Protein AF-A0A9X0CVP6-F1 (afdb_monomer)

Radius of gyration: 20.96 Å; Cα contacts (8 Å, |Δi|>4): 439; chains: 1; bounding box: 70×39×51 Å

pLDDT: mean 79.62, std 18.12, range [21.48, 95.31]

InterPro domains:
  IPR018303 P-type ATPase, phosphorylation site [PS00154] (26-32)
  IPR023214 HAD superfamily [G3DSA:3.40.50.1000] (21-33)
  IPR023299 P-type ATPase, cytoplasmic domain N [G3DSA:3.40.1110.10] (34-234)
  IPR023299 P-type ATPase, cytoplasmic domain N [SSF81660] (31-247)
  IPR036412 HAD-like superfamily [SSF56784] (12-36)

Secondary structure (DSSP, 8-state):
-GGGT---SSTTHHHHHHT-------TBTTTB-S--EE-EEEEEEEEETTEEEEEEEEE--SSS-S---EEETTEE--GGG-TTHHHHHHHHHHS---EEEEETTTTEEEEES-HHHHHHHHHHHHH-TT----TT--TTGGGTHHHHHHHHHEEEEEEEEEETTTTEEEEEEEEPSS-TT--S--S-EEEEEE-HHHHHHT-SEEEETTEEEE--HHHHHHHHHHHHHHHH-TTSSSS-S-EEP------------

Organism: NCBI:txid174260

Solvent-accessible surface area (backbone atoms only — not comparable to full-atom values): 14946 Å² total; per-residue (Å²): 93,59,96,73,81,38,83,77,91,51,78,73,55,64,61,55,62,75,70,62,88,76,86,90,73,63,56,78,65,68,67,16,75,66,39,35,17,42,40,39,34,62,48,49,62,47,75,56,99,73,44,68,40,71,48,58,37,38,40,48,58,66,54,65,54,43,63,43,60,44,23,47,90,86,40,81,57,70,51,72,81,41,68,44,45,53,56,44,39,43,35,38,45,63,53,47,92,32,39,51,42,52,40,78,93,73,77,40,56,40,78,42,73,50,51,75,44,24,18,34,38,31,48,31,36,41,49,38,55,83,67,70,87,66,84,89,61,56,72,58,56,54,42,44,51,47,43,51,57,53,52,68,51,36,44,76,78,50,70,50,72,73,39,86,89,64,40,32,31,33,23,40,30,39,58,40,80,91,46,102,77,56,65,95,58,88,58,68,46,44,35,46,45,49,46,54,69,63,48,56,73,75,46,63,53,42,55,39,43,90,44,80,43,76,54,47,75,61,40,52,48,54,53,52,53,53,52,45,56,66,71,72,40,87,78,63,81,81,62,80,57,47,70,38,67,54,60,50,55,64,73,42,81,73,75,78,129

Nearest PDB structures (foldseek):
  4bew-assembly1_A  TM=8.714E-01  e=8.861E-30  Oryctolagus cuniculus
  2o9j-assembly1_A  TM=8.790E-01  e=6.467E-29  Oryctolagus cuniculus
  6yso-assembly1_A  TM=8.615E-01  e=3.821E-29  Oryctolagus cuniculus
  7bt2-assembly1_A  TM=8.576E-01  e=6.100E-29  Homo sapiens
  6jju-assembly1_A  TM=8.531E-01  e=1.383E-28  Homo sapiens

Structure (mmCIF, N/CA/C/O backbone):
data_AF-A0A9X0CVP6-F1
#
_entry.id   AF-A0A9X0CVP6-F1
#
loop_
_atom_site.group_PDB
_atom_site.id
_atom_site.type_symbol
_atom_site.label_atom_id
_atom_site.label_alt_id
_atom_site.label_comp_id
_atom_site.label_asym_id
_atom_site.label_entity_id
_atom_site.label_seq_id
_atom_site.pdbx_PDB_ins_code
_atom_site.Cartn_x
_atom_site.Cartn_y
_atom_site.Cartn_z
_atom_site.occupancy
_atom_site.B_iso_or_equiv
_atom_site.auth_seq_id
_atom_site.auth_comp_id
_atom_site.auth_asym_id
_atom_site.auth_atom_id
_atom_site.pdbx_PDB_model_num
ATOM 1 N N . MET A 1 1 ? 33.966 -8.588 -18.517 1.00 81.50 1 MET A N 1
ATOM 2 C CA . MET A 1 1 ? 33.107 -7.889 -17.534 1.00 81.50 1 MET A CA 1
ATOM 3 C C . MET A 1 1 ? 31.907 -7.216 -18.199 1.00 81.50 1 MET A C 1
ATOM 5 O O . MET A 1 1 ? 30.795 -7.503 -17.778 1.00 81.50 1 MET A O 1
ATOM 9 N N . ALA A 1 2 ? 32.080 -6.480 -19.306 1.00 88.25 2 ALA A N 1
ATOM 10 C CA . ALA A 1 2 ? 30.966 -5.841 -20.027 1.00 88.25 2 ALA A CA 1
ATOM 11 C C . ALA A 1 2 ? 29.839 -6.804 -20.472 1.00 88.25 2 ALA A C 1
ATOM 13 O O . ALA A 1 2 ? 28.674 -6.517 -20.235 1.00 88.25 2 ALA A O 1
ATOM 14 N N . LYS A 1 3 ? 30.167 -7.999 -21.001 1.00 90.50 3 LYS A N 1
ATOM 15 C CA . LYS A 1 3 ? 29.169 -9.048 -21.332 1.00 90.50 3 LYS A CA 1
ATOM 16 C C . LYS A 1 3 ? 28.363 -9.568 -20.124 1.00 90.50 3 LYS A C 1
ATOM 18 O O . LYS A 1 3 ? 27.384 -10.273 -20.312 1.00 90.50 3 LYS A O 1
ATOM 23 N N . LYS A 1 4 ? 28.795 -9.265 -18.895 1.00 88.31 4 LYS A N 1
ATOM 24 C CA . LYS A 1 4 ? 28.138 -9.634 -17.631 1.00 88.31 4 LYS A CA 1
ATOM 25 C C . LYS A 1 4 ? 27.559 -8.401 -16.916 1.00 88.31 4 LYS A C 1
ATOM 27 O O . LYS A 1 4 ? 27.526 -8.375 -15.694 1.00 88.31 4 LYS A O 1
ATOM 32 N N . ASN A 1 5 ? 27.179 -7.359 -17.662 1.00 87.56 5 ASN A N 1
ATOM 33 C CA . ASN A 1 5 ? 26.629 -6.101 -17.135 1.00 87.56 5 ASN A CA 1
ATOM 34 C C . ASN A 1 5 ? 27.552 -5.338 -16.160 1.00 87.56 5 ASN A C 1
ATOM 36 O O . ASN A 1 5 ? 27.088 -4.491 -15.405 1.00 87.56 5 ASN A O 1
ATOM 40 N N . ALA A 1 6 ? 28.864 -5.596 -16.187 1.00 87.50 6 ALA A N 1
ATOM 41 C CA . ALA A 1 6 ? 29.849 -4.878 -15.380 1.00 87.50 6 ALA A CA 1
ATOM 42 C C . ALA A 1 6 ? 30.688 -3.951 -16.272 1.00 87.50 6 ALA A C 1
ATOM 44 O O . ALA A 1 6 ? 31.580 -4.403 -17.002 1.00 87.50 6 ALA A O 1
ATOM 45 N N . ILE A 1 7 ? 30.382 -2.652 -16.224 1.00 92.12 7 ILE A N 1
ATOM 46 C CA . ILE A 1 7 ? 31.095 -1.609 -16.968 1.00 92.12 7 ILE A CA 1
ATOM 47 C C . ILE A 1 7 ? 32.279 -1.136 -16.125 1.00 92.12 7 ILE A C 1
ATOM 49 O O . ILE A 1 7 ? 32.116 -0.440 -15.125 1.00 92.12 7 ILE A O 1
ATOM 53 N N . VAL A 1 8 ? 33.482 -1.517 -16.544 1.00 90.25 8 VAL A N 1
ATOM 54 C CA . VAL A 1 8 ? 34.725 -1.124 -15.878 1.00 90.25 8 VAL A CA 1
ATOM 55 C C . VAL A 1 8 ? 35.222 0.180 -16.490 1.00 90.25 8 VAL A C 1
ATOM 57 O O . VAL A 1 8 ? 35.491 0.233 -17.686 1.00 90.25 8 VAL A O 1
ATOM 60 N N . ARG A 1 9 ? 35.349 1.229 -15.672 1.00 91.88 9 ARG A N 1
ATOM 61 C CA . ARG A 1 9 ? 35.855 2.541 -16.116 1.00 91.88 9 ARG A CA 1
ATOM 62 C C . ARG A 1 9 ? 37.383 2.646 -16.098 1.00 91.88 9 ARG A C 1
ATOM 64 O O . ARG A 1 9 ? 37.933 3.477 -16.806 1.00 91.88 9 ARG A O 1
ATOM 71 N N . SER A 1 10 ? 38.057 1.819 -15.297 1.00 91.44 10 SER A N 1
ATOM 72 C CA . SER A 1 10 ? 39.510 1.838 -15.109 1.00 91.44 10 SER A CA 1
ATOM 73 C C . SER A 1 10 ? 40.059 0.411 -15.111 1.00 91.44 10 SER A C 1
ATOM 75 O O . SER A 1 10 ? 39.604 -0.424 -14.331 1.00 91.44 10 SER A O 1
ATOM 77 N N . LEU A 1 11 ? 41.012 0.110 -16.001 1.00 87.75 11 LEU A N 1
ATOM 78 C CA . LEU A 1 11 ? 41.571 -1.241 -16.159 1.00 87.75 11 LEU A CA 1
ATOM 79 C C . LEU A 1 11 ? 42.210 -1.800 -14.864 1.00 87.75 11 LEU A C 1
ATOM 81 O O . LEU A 1 11 ? 41.931 -2.959 -14.557 1.00 87.75 11 LEU A O 1
ATOM 85 N N . PRO A 1 12 ? 42.951 -1.013 -14.050 1.00 90.69 12 PRO A N 1
ATOM 86 C CA . PRO A 1 12 ? 43.461 -1.467 -12.749 1.00 90.69 12 PRO A CA 1
ATOM 87 C C . PRO A 1 12 ? 42.388 -1.955 -11.763 1.00 90.69 12 PRO A C 1
ATOM 89 O O . PRO A 1 12 ? 42.659 -2.811 -10.926 1.00 90.69 12 PRO A O 1
ATOM 92 N N . SER A 1 13 ? 41.144 -1.471 -11.869 1.00 89.69 13 SER A N 1
ATOM 93 C CA . SER A 1 13 ? 40.063 -1.871 -10.955 1.00 89.69 13 SER A CA 1
ATOM 94 C C . SER A 1 13 ? 39.673 -3.346 -11.085 1.00 89.69 13 SER A C 1
ATOM 96 O O . SER A 1 13 ? 39.076 -3.899 -10.164 1.00 89.69 13 SER A O 1
ATOM 98 N N . VAL A 1 14 ? 40.002 -3.992 -12.209 1.00 89.31 14 VAL A N 1
ATOM 99 C CA . VAL A 1 14 ? 39.736 -5.421 -12.438 1.00 89.31 14 VAL A CA 1
ATOM 100 C C . VAL A 1 14 ? 40.537 -6.293 -11.474 1.00 89.31 14 VAL A C 1
ATOM 102 O O . VAL A 1 14 ? 39.998 -7.259 -10.941 1.00 89.31 14 VAL A O 1
ATOM 105 N N . GLU A 1 15 ? 41.798 -5.937 -11.235 1.00 90.81 15 GLU A N 1
ATOM 106 C CA . GLU A 1 15 ? 42.689 -6.658 -10.326 1.00 90.81 15 GLU A CA 1
ATOM 107 C C . GLU A 1 15 ? 42.298 -6.404 -8.865 1.00 90.81 15 GLU A C 1
ATOM 109 O O . GLU A 1 15 ? 42.134 -7.347 -8.093 1.00 90.81 15 GLU A O 1
ATOM 114 N N . THR A 1 16 ? 42.024 -5.144 -8.503 1.00 88.50 16 THR A N 1
ATOM 115 C CA . THR A 1 16 ? 41.603 -4.772 -7.141 1.00 88.50 16 THR A CA 1
ATOM 116 C C . THR A 1 16 ? 40.287 -5.441 -6.724 1.00 88.50 16 THR A C 1
ATOM 118 O O . THR A 1 16 ? 40.130 -5.816 -5.561 1.00 88.50 16 THR A O 1
ATOM 121 N N . LEU A 1 17 ? 39.351 -5.653 -7.661 1.00 89.81 17 LEU A N 1
ATOM 122 C CA . LEU A 1 17 ? 38.101 -6.369 -7.380 1.00 89.81 17 LEU A CA 1
ATOM 123 C C . LEU A 1 17 ? 38.354 -7.830 -6.955 1.00 89.81 17 LEU A C 1
ATOM 125 O O . LEU A 1 17 ? 37.598 -8.366 -6.150 1.00 89.81 17 LEU A O 1
ATOM 129 N N . GLY A 1 18 ? 39.436 -8.454 -7.436 1.00 90.19 18 GLY A N 1
ATOM 130 C CA . GLY A 1 18 ? 39.847 -9.804 -7.035 1.00 90.19 18 GLY A CA 1
ATOM 131 C C . GLY A 1 18 ? 40.360 -9.899 -5.593 1.00 90.19 18 GLY A C 1
ATOM 132 O O . GLY A 1 18 ? 40.246 -10.955 -4.978 1.00 90.19 18 GLY A O 1
ATOM 133 N N . CYS A 1 19 ? 40.858 -8.793 -5.032 1.00 92.94 19 CYS A N 1
ATOM 134 C CA . CYS A 1 19 ? 41.394 -8.711 -3.668 1.00 92.94 19 CYS A CA 1
ATOM 135 C C . CYS A 1 19 ? 40.396 -8.118 -2.654 1.00 92.94 19 CYS A C 1
ATOM 137 O O . CYS A 1 19 ? 40.777 -7.777 -1.534 1.00 92.94 19 CYS A O 1
ATOM 139 N N . THR A 1 20 ? 39.127 -7.941 -3.033 1.00 92.94 20 THR A N 1
ATOM 140 C CA . THR A 1 20 ? 38.121 -7.301 -2.172 1.00 92.94 20 THR A CA 1
ATOM 141 C C . THR A 1 20 ? 37.693 -8.237 -1.037 1.00 92.94 20 THR A C 1
ATOM 143 O O . THR A 1 20 ? 37.147 -9.307 -1.287 1.00 92.94 20 THR A O 1
ATOM 146 N N . SER A 1 21 ? 37.901 -7.822 0.217 1.00 94.81 21 SER A N 1
ATOM 147 C CA . SER A 1 21 ? 37.513 -8.581 1.420 1.00 94.81 21 SER A CA 1
ATOM 148 C C . SER A 1 21 ? 36.165 -8.162 2.016 1.00 94.81 21 SER A C 1
ATOM 150 O O . SER A 1 21 ? 35.543 -8.939 2.738 1.00 94.81 21 SER A O 1
ATOM 152 N N . VAL A 1 22 ? 35.700 -6.945 1.718 1.00 95.31 22 VAL A N 1
ATOM 153 C CA . VAL A 1 22 ? 34.448 -6.380 2.238 1.00 95.31 22 VAL A CA 1
ATOM 154 C C . VAL A 1 22 ? 33.676 -5.725 1.098 1.00 95.31 22 VAL A C 1
ATOM 156 O O . VAL A 1 22 ? 34.219 -4.890 0.377 1.00 95.31 22 VAL A O 1
ATOM 159 N N . ILE A 1 23 ? 32.396 -6.081 0.955 1.00 93.00 23 ILE A N 1
ATOM 160 C CA . ILE A 1 23 ? 31.478 -5.47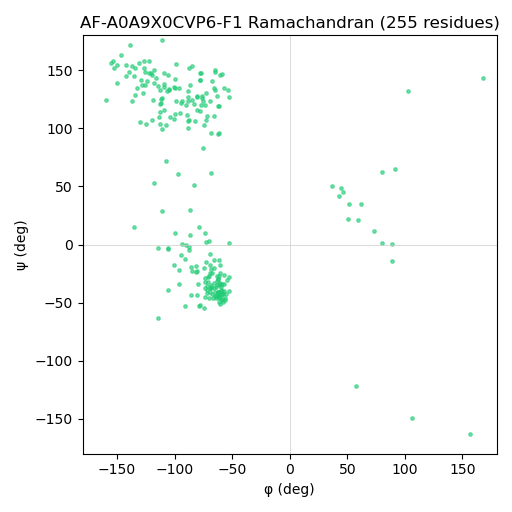7 -0.016 1.00 93.00 23 ILE A CA 1
ATOM 161 C C . ILE A 1 23 ? 30.396 -4.720 0.750 1.00 93.00 23 ILE A C 1
ATOM 163 O O . ILE A 1 23 ? 29.520 -5.320 1.371 1.00 93.00 23 ILE A O 1
ATOM 167 N N . CYS A 1 24 ? 30.440 -3.393 0.671 1.00 92.75 24 CYS A N 1
ATOM 168 C CA . CYS A 1 24 ? 29.355 -2.535 1.130 1.00 92.75 24 CYS A CA 1
ATOM 169 C C . CYS A 1 24 ? 28.384 -2.330 -0.034 1.00 92.75 24 CYS A C 1
ATOM 171 O O . CYS A 1 24 ? 28.737 -1.696 -1.027 1.00 92.75 24 CYS A O 1
ATOM 173 N N . SER A 1 25 ? 27.177 -2.882 0.072 1.00 89.50 25 SER A N 1
ATOM 174 C CA . SER A 1 25 ? 26.130 -2.709 -0.934 1.00 89.50 25 SER A CA 1
ATOM 175 C C . SER A 1 25 ? 24.967 -1.923 -0.357 1.00 89.50 25 SER A C 1
ATOM 177 O O . SER A 1 25 ? 24.475 -2.237 0.728 1.00 89.50 25 SER A O 1
ATOM 179 N N . ASP A 1 26 ? 24.459 -0.973 -1.136 1.00 89.88 26 ASP A N 1
ATOM 180 C CA . ASP A 1 26 ? 23.166 -0.364 -0.855 1.00 89.88 26 ASP A CA 1
ATOM 181 C C . ASP A 1 26 ? 22.043 -1.403 -0.982 1.00 89.88 26 ASP A C 1
ATOM 183 O O . ASP A 1 26 ? 22.119 -2.354 -1.764 1.00 89.88 26 ASP A O 1
ATOM 187 N N . LYS A 1 27 ? 20.977 -1.242 -0.194 1.00 84.19 27 LYS A N 1
ATOM 188 C CA . LYS A 1 27 ? 19.842 -2.179 -0.195 1.00 84.19 27 LYS A CA 1
ATOM 189 C C . LYS A 1 27 ? 18.911 -1.947 -1.386 1.00 84.19 27 LYS A C 1
ATOM 191 O O . LYS A 1 27 ? 18.556 -2.879 -2.110 1.00 84.19 27 LYS A O 1
ATOM 196 N N . THR A 1 28 ? 18.460 -0.708 -1.549 1.00 75.31 28 THR A N 1
ATOM 197 C CA . THR A 1 28 ? 17.416 -0.354 -2.514 1.00 75.31 28 THR A CA 1
ATOM 198 C C . THR A 1 28 ? 18.036 -0.156 -3.891 1.00 75.31 28 THR A C 1
ATOM 200 O O . THR A 1 28 ? 18.904 0.691 -4.049 1.00 75.31 28 THR A O 1
ATOM 203 N N . GLY A 1 29 ? 17.597 -0.927 -4.886 1.00 76.44 29 GLY A N 1
ATOM 204 C CA . GLY A 1 29 ? 18.113 -0.842 -6.257 1.00 76.44 29 GLY A CA 1
ATOM 205 C C . GLY A 1 29 ? 19.332 -1.725 -6.546 1.00 76.44 29 GLY A C 1
ATOM 206 O O . GLY A 1 29 ? 19.614 -1.953 -7.718 1.00 76.44 29 GLY A O 1
ATOM 207 N N . THR A 1 30 ? 19.999 -2.268 -5.515 1.00 82.25 30 THR A N 1
ATOM 208 C CA . THR A 1 30 ? 21.113 -3.226 -5.679 1.00 82.25 30 THR A CA 1
ATOM 209 C C . THR A 1 30 ? 20.755 -4.609 -5.139 1.00 82.25 30 THR A C 1
ATOM 211 O O . THR A 1 30 ? 20.658 -5.555 -5.913 1.00 82.25 30 THR A O 1
ATOM 214 N N . LEU A 1 31 ? 20.492 -4.745 -3.831 1.00 82.00 31 LEU A N 1
ATOM 215 C CA . LEU A 1 31 ? 20.038 -6.024 -3.254 1.00 82.00 31 LEU A CA 1
ATOM 216 C C . LEU A 1 31 ? 18.576 -6.336 -3.584 1.00 82.00 31 LEU A C 1
ATOM 218 O O . LEU A 1 31 ? 18.137 -7.478 -3.487 1.00 82.00 31 LEU A O 1
ATOM 222 N N . THR A 1 32 ? 17.809 -5.311 -3.944 1.00 77.56 32 THR A N 1
ATOM 223 C CA . THR A 1 32 ? 16.383 -5.422 -4.234 1.00 77.56 32 THR A CA 1
ATOM 224 C C . THR A 1 32 ? 16.031 -4.672 -5.505 1.00 77.56 32 THR A C 1
ATOM 226 O O . THR A 1 32 ? 16.642 -3.658 -5.840 1.00 77.56 32 THR A O 1
ATOM 229 N N . THR A 1 33 ? 14.981 -5.125 -6.181 1.00 74.19 33 THR A N 1
ATOM 230 C CA . THR A 1 33 ? 14.541 -4.607 -7.483 1.00 74.19 33 THR A CA 1
ATOM 231 C C . THR A 1 33 ? 13.891 -3.220 -7.429 1.00 74.19 33 THR A C 1
ATOM 233 O O . THR A 1 33 ? 13.432 -2.733 -8.457 1.00 74.19 33 THR A O 1
ATOM 236 N N . ASN A 1 34 ? 13.816 -2.578 -6.251 1.00 76.81 34 ASN A N 1
ATOM 237 C CA . ASN A 1 34 ? 13.083 -1.320 -6.021 1.00 76.81 34 ASN A CA 1
ATOM 238 C C . ASN A 1 34 ? 11.625 -1.352 -6.545 1.00 76.81 34 ASN A C 1
ATOM 240 O O . ASN A 1 34 ? 11.018 -0.312 -6.817 1.00 76.81 34 ASN A O 1
ATOM 244 N N . GLN A 1 35 ? 11.081 -2.562 -6.702 1.00 78.25 35 GLN A N 1
ATOM 245 C CA . GLN A 1 35 ? 9.687 -2.830 -7.009 1.00 78.25 35 GLN A CA 1
ATOM 246 C C . GLN A 1 35 ? 9.025 -3.211 -5.704 1.00 78.25 35 GLN A C 1
ATOM 248 O O . GLN A 1 35 ? 9.302 -4.260 -5.125 1.00 78.25 35 GLN A O 1
ATOM 253 N N . MET A 1 36 ? 8.211 -2.291 -5.218 1.00 81.56 36 MET A N 1
ATOM 254 C CA . MET A 1 36 ? 7.484 -2.481 -3.985 1.00 81.56 36 MET A CA 1
ATOM 255 C C . MET A 1 36 ? 6.156 -3.155 -4.309 1.00 81.56 36 MET A C 1
ATOM 257 O O . MET A 1 36 ? 5.379 -2.623 -5.099 1.00 81.56 36 MET A O 1
ATOM 261 N N . SER A 1 37 ? 5.884 -4.299 -3.693 1.00 82.88 37 SER A N 1
ATOM 262 C CA . SER A 1 37 ? 4.591 -4.973 -3.792 1.00 82.88 37 SER A CA 1
ATOM 263 C C . SER A 1 37 ? 4.029 -5.245 -2.403 1.00 82.88 37 SER A C 1
ATOM 265 O O . SER A 1 37 ? 4.779 -5.448 -1.442 1.00 82.88 37 SER A O 1
ATOM 267 N N . VAL A 1 38 ? 2.701 -5.227 -2.293 1.00 85.44 38 VAL A N 1
ATOM 268 C CA . VAL A 1 38 ? 2.014 -5.707 -1.095 1.00 85.44 38 VAL A CA 1
ATOM 269 C C . VAL A 1 38 ? 2.057 -7.223 -1.114 1.00 85.44 38 VAL A C 1
ATOM 271 O O . VAL A 1 38 ? 1.606 -7.820 -2.084 1.00 85.44 38 VAL A O 1
ATOM 274 N N . HIS A 1 39 ? 2.595 -7.835 -0.058 1.00 83.50 39 HIS A N 1
ATOM 275 C CA . HIS A 1 39 ? 2.641 -9.296 0.052 1.00 83.50 39 HIS A CA 1
ATOM 276 C C . HIS A 1 39 ? 1.634 -9.859 1.053 1.00 83.50 39 HIS A C 1
ATOM 278 O O . HIS A 1 39 ? 1.045 -10.903 0.803 1.00 83.50 39 HIS A O 1
ATOM 284 N N . LYS A 1 40 ? 1.439 -9.174 2.183 1.00 85.00 40 LYS A N 1
ATOM 285 C CA . LYS A 1 40 ? 0.453 -9.546 3.196 1.00 85.00 40 LYS A CA 1
ATOM 286 C C . LYS A 1 40 ? -0.322 -8.329 3.660 1.00 85.00 40 LYS A C 1
ATOM 288 O O . LYS A 1 40 ? 0.238 -7.232 3.773 1.00 85.00 40 LYS A O 1
ATOM 293 N N . PHE A 1 41 ? -1.589 -8.551 3.959 1.00 86.88 41 PHE A N 1
ATOM 294 C CA . PHE A 1 41 ? -2.453 -7.610 4.656 1.00 86.88 41 PHE A CA 1
ATOM 295 C C . PHE A 1 41 ? -3.431 -8.399 5.525 1.00 86.88 41 PHE A C 1
ATOM 297 O O . PHE A 1 41 ? -3.608 -9.601 5.340 1.00 86.88 41 PHE A O 1
ATOM 304 N N . PHE A 1 42 ? -4.059 -7.739 6.489 1.00 87.31 42 PHE A N 1
ATOM 305 C CA . PHE A 1 42 ? -5.015 -8.401 7.364 1.00 87.31 42 PHE A CA 1
ATOM 306 C C . PHE A 1 42 ? -6.193 -7.490 7.689 1.00 87.31 42 PHE A C 1
ATOM 308 O O . PHE A 1 42 ? -6.071 -6.263 7.674 1.00 87.31 42 PHE A O 1
ATOM 315 N N . ILE A 1 43 ? -7.328 -8.106 8.002 1.00 86.38 43 ILE A N 1
ATOM 316 C CA . ILE A 1 43 ? -8.531 -7.436 8.512 1.00 86.38 43 ILE A CA 1
ATOM 317 C C . ILE A 1 43 ? -8.976 -8.111 9.810 1.00 86.38 43 ILE A C 1
ATOM 319 O O . ILE A 1 43 ? -8.652 -9.270 10.068 1.00 86.38 43 ILE A O 1
ATOM 323 N N . LEU A 1 44 ? -9.741 -7.391 10.626 1.00 85.38 44 LEU A N 1
ATOM 324 C CA . LEU A 1 44 ? -10.386 -7.955 11.812 1.00 85.38 44 LEU A CA 1
ATOM 325 C C . LEU A 1 44 ? -11.601 -8.7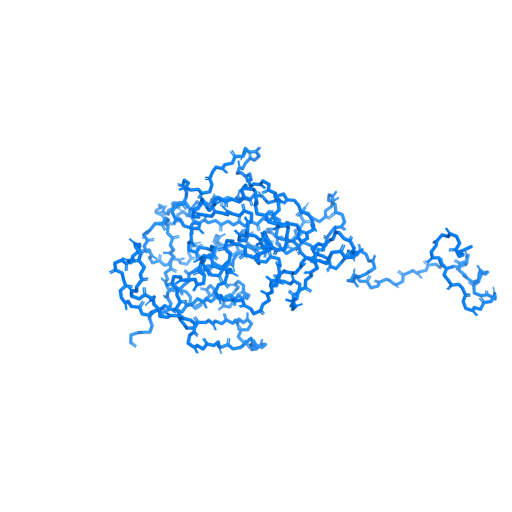89 11.396 1.00 85.38 44 LEU A C 1
ATOM 327 O O . LEU A 1 44 ? -12.492 -8.278 10.713 1.00 85.38 44 LEU A O 1
ATOM 331 N N . SER A 1 45 ? -11.645 -10.046 11.836 1.00 83.38 45 SER A N 1
ATOM 332 C CA . SER A 1 45 ? -12.744 -10.971 11.550 1.00 83.38 45 SER A CA 1
ATOM 333 C C . SER A 1 45 ? -13.830 -10.927 12.619 1.00 83.38 45 SER A C 1
ATOM 335 O O . SER A 1 45 ? -14.998 -10.717 12.311 1.00 83.38 45 SER A O 1
ATOM 337 N N . ASP A 1 46 ? -13.444 -11.089 13.884 1.00 82.19 46 ASP A N 1
ATOM 338 C CA . ASP A 1 46 ? -14.342 -11.033 15.037 1.00 82.19 46 ASP A CA 1
ATOM 339 C C . ASP A 1 46 ? -13.574 -10.588 16.285 1.00 82.19 46 ASP A C 1
ATOM 341 O O . ASP A 1 46 ? -12.370 -10.832 16.421 1.00 82.19 46 ASP A O 1
ATOM 345 N N . VAL A 1 47 ? -14.284 -9.950 17.208 1.00 80.44 47 VAL A N 1
ATOM 346 C CA . VAL A 1 47 ? -13.757 -9.509 18.499 1.00 80.44 47 VAL A CA 1
ATOM 347 C C . VAL A 1 47 ? -14.717 -9.988 19.578 1.00 80.44 47 VAL A C 1
ATOM 349 O O . VAL A 1 47 ? -15.808 -9.447 19.759 1.00 80.44 47 VAL A O 1
ATOM 352 N N . ARG A 1 48 ? -14.310 -11.027 20.314 1.00 78.12 48 ARG A N 1
ATOM 353 C CA . ARG A 1 48 ? -15.096 -11.597 21.418 1.00 78.12 48 ARG A CA 1
ATOM 354 C C . ARG A 1 48 ? -14.325 -11.487 22.720 1.00 78.12 48 ARG A C 1
ATOM 356 O O . ARG A 1 48 ? -13.222 -12.009 22.819 1.00 78.12 48 ARG A O 1
ATOM 363 N N . ARG A 1 49 ? -14.937 -10.859 23.735 1.00 67.12 49 ARG A N 1
ATOM 364 C CA . ARG A 1 49 ? -14.435 -10.806 25.126 1.00 67.12 49 ARG A CA 1
ATOM 365 C C . ARG A 1 49 ? -12.923 -10.508 25.221 1.00 67.12 49 ARG A C 1
ATOM 367 O O . ARG A 1 49 ? -12.206 -11.215 25.916 1.00 67.12 49 ARG A O 1
ATOM 374 N N . ASP A 1 50 ? -12.458 -9.480 24.510 1.00 70.12 50 ASP A N 1
ATOM 375 C CA . ASP A 1 50 ? -11.049 -9.044 24.424 1.00 70.12 50 ASP A CA 1
ATOM 376 C C . ASP A 1 50 ? -10.076 -9.911 23.602 1.00 70.12 50 ASP A C 1
ATOM 378 O O . ASP A 1 50 ? -8.864 -9.688 23.652 1.00 70.12 50 ASP A O 1
ATOM 382 N N . HIS A 1 51 ? -10.571 -10.865 22.817 1.00 80.06 51 HIS A N 1
ATOM 383 C CA . HIS A 1 51 ? -9.768 -11.566 21.819 1.00 80.06 51 HIS A CA 1
ATOM 384 C C . HIS A 1 51 ? -10.188 -11.141 20.417 1.00 80.06 51 HIS A C 1
ATOM 386 O O . HIS A 1 51 ? -11.321 -11.390 19.999 1.00 80.06 51 HIS A O 1
ATOM 392 N N . ALA A 1 52 ? -9.264 -10.493 19.709 1.00 79.19 52 ALA A N 1
ATOM 393 C CA . ALA A 1 52 ? -9.399 -10.187 18.299 1.00 79.19 52 ALA A CA 1
ATOM 394 C C . ALA A 1 52 ? -8.869 -11.344 17.453 1.00 79.19 52 ALA A C 1
ATOM 396 O O . ALA A 1 52 ? -7.781 -11.871 17.685 1.00 79.19 52 ALA A O 1
ATOM 397 N N . THR A 1 53 ? -9.668 -11.724 16.468 1.00 86.19 53 THR A N 1
ATOM 398 C CA . THR A 1 53 ? -9.296 -12.670 15.421 1.00 86.19 53 THR A CA 1
ATOM 399 C C . THR A 1 53 ? -9.066 -11.904 14.125 1.00 86.19 53 THR A C 1
ATOM 401 O O . THR A 1 53 ? -9.698 -10.869 13.877 1.00 86.19 53 THR A O 1
ATOM 404 N N . PHE A 1 54 ? -8.117 -12.384 13.326 1.00 84.62 54 PHE A N 1
ATOM 405 C CA . PHE A 1 54 ? -7.678 -11.725 12.104 1.00 84.62 54 PHE A CA 1
ATOM 406 C C . PHE A 1 54 ? -7.822 -12.672 10.917 1.00 84.62 54 PHE A C 1
ATOM 408 O O . PHE A 1 54 ? -7.520 -13.861 11.020 1.00 84.62 54 PHE A O 1
ATOM 415 N N . HIS A 1 55 ? -8.248 -12.130 9.780 1.00 87.00 55 HIS A N 1
ATOM 416 C CA . HIS A 1 55 ? -8.067 -12.778 8.487 1.00 87.00 55 HIS A CA 1
ATOM 417 C C . HIS A 1 55 ? -6.797 -12.218 7.854 1.00 87.00 55 HIS A C 1
ATOM 419 O O . HIS A 1 55 ? -6.741 -11.029 7.538 1.00 87.00 55 HIS A O 1
ATOM 425 N N . GLU A 1 56 ? -5.780 -13.066 7.712 1.00 86.31 56 GLU A N 1
ATOM 426 C CA . GLU A 1 56 ? -4.484 -12.731 7.119 1.00 86.31 56 GLU A CA 1
ATOM 427 C C . GLU A 1 56 ? -4.437 -13.201 5.667 1.00 86.31 56 GLU A C 1
ATOM 429 O O . GLU A 1 56 ? -4.429 -14.400 5.387 1.00 86.31 56 GLU A O 1
ATOM 434 N N . PHE A 1 57 ? -4.394 -12.251 4.742 1.00 86.31 57 PHE A N 1
ATOM 435 C CA . PHE A 1 57 ? -4.360 -12.517 3.314 1.00 86.31 57 PHE A CA 1
ATOM 436 C C . PHE A 1 57 ? -2.938 -12.405 2.780 1.00 86.31 57 PHE A C 1
ATOM 438 O O . PHE A 1 57 ? -2.175 -11.510 3.160 1.00 86.31 57 PHE A O 1
ATOM 445 N N . GLU A 1 58 ? -2.615 -13.280 1.838 1.00 87.44 58 GLU A N 1
ATOM 446 C CA . GLU A 1 58 ? -1.395 -13.231 1.046 1.00 87.44 58 GLU A CA 1
ATOM 447 C C . GLU A 1 58 ? -1.731 -12.835 -0.391 1.00 87.44 58 GLU A C 1
ATOM 449 O O . GLU A 1 58 ? -2.722 -13.291 -0.966 1.00 87.44 58 GLU A O 1
ATOM 454 N N . VAL A 1 59 ? -0.900 -11.966 -0.954 1.00 86.69 59 VAL A N 1
ATOM 455 C CA . VAL A 1 59 ? -1.056 -11.402 -2.292 1.00 86.69 59 VAL A CA 1
ATOM 456 C C . VAL A 1 59 ? 0.056 -11.938 -3.174 1.00 86.69 59 VAL A C 1
ATOM 458 O O . VAL A 1 59 ? 1.248 -11.795 -2.867 1.00 86.69 59 VAL A O 1
ATOM 461 N N . GLU A 1 60 ? -0.339 -12.536 -4.291 1.00 87.88 60 GLU A N 1
ATOM 462 C CA . GLU A 1 60 ? 0.590 -13.006 -5.302 1.00 87.88 60 GLU A CA 1
ATOM 463 C C . GLU A 1 60 ? 1.120 -11.846 -6.160 1.00 87.88 60 GLU A C 1
ATOM 465 O O . GLU A 1 60 ? 0.430 -10.864 -6.447 1.00 87.88 60 GLU A O 1
ATOM 470 N N . GLY A 1 61 ? 2.368 -11.975 -6.608 1.00 83.12 61 GLY A N 1
ATOM 471 C CA . GLY A 1 61 ? 3.004 -11.060 -7.547 1.00 83.12 61 GLY A CA 1
ATOM 472 C C . GLY A 1 61 ? 3.976 -10.085 -6.883 1.00 83.12 61 GLY A C 1
ATOM 473 O O . GLY A 1 61 ? 3.686 -9.426 -5.885 1.00 83.12 61 GLY A O 1
ATOM 474 N N . THR A 1 62 ? 5.157 -9.979 -7.483 1.00 79.62 62 THR A N 1
ATOM 475 C CA . THR A 1 62 ? 6.275 -9.144 -7.012 1.00 79.62 62 THR A CA 1
ATOM 476 C C . THR A 1 62 ? 6.483 -7.882 -7.850 1.00 79.62 62 THR A C 1
ATOM 478 O O . THR A 1 62 ? 7.343 -7.068 -7.527 1.00 79.62 62 THR A O 1
ATOM 481 N N . THR A 1 63 ? 5.701 -7.715 -8.918 1.00 86.31 63 THR A N 1
ATOM 482 C CA . THR A 1 63 ? 5.796 -6.605 -9.873 1.00 86.31 63 THR A CA 1
ATOM 483 C C . THR A 1 63 ? 4.584 -5.675 -9.763 1.00 86.31 63 THR A C 1
ATOM 485 O O . THR A 1 63 ? 3.628 -5.965 -9.039 1.00 86.31 63 THR A O 1
ATOM 488 N N . TYR A 1 64 ? 4.593 -4.579 -10.528 1.00 87.06 64 TYR A N 1
ATOM 489 C CA . TYR A 1 64 ? 3.464 -3.645 -10.637 1.00 87.06 64 TYR A CA 1
ATOM 490 C C . TYR A 1 64 ? 2.332 -4.127 -11.558 1.00 87.06 64 TYR A C 1
ATOM 492 O O . TYR A 1 64 ? 1.481 -3.345 -11.965 1.00 87.06 64 TYR A O 1
ATOM 500 N N . THR A 1 65 ? 2.314 -5.414 -11.903 1.00 89.06 65 THR A N 1
ATOM 501 C CA . THR A 1 65 ? 1.266 -5.972 -12.760 1.00 89.06 65 THR A CA 1
ATOM 502 C C . THR A 1 65 ? -0.047 -6.067 -11.970 1.00 89.06 65 THR A C 1
ATOM 504 O O . THR A 1 65 ? -0.040 -6.649 -10.880 1.00 89.06 65 THR A O 1
ATOM 507 N N . PRO A 1 66 ? -1.181 -5.573 -12.508 1.00 86.50 66 PRO A N 1
ATOM 508 C CA . PRO A 1 66 ? -2.492 -5.609 -11.845 1.00 86.50 66 PRO A CA 1
ATOM 509 C C . PRO A 1 66 ? -3.133 -7.011 -11.810 1.00 86.50 66 PRO A C 1
ATOM 511 O O . PRO A 1 66 ? -4.291 -7.159 -11.446 1.00 86.50 66 PRO A O 1
ATOM 514 N N . SER A 1 67 ? -2.384 -8.055 -12.175 1.00 85.19 67 SER A N 1
ATOM 515 C CA . SER A 1 67 ? -2.805 -9.454 -12.121 1.00 85.19 67 SER A CA 1
ATOM 516 C C . SER A 1 67 ? -2.141 -10.149 -10.936 1.00 85.19 67 SER A C 1
ATOM 518 O O . SER A 1 67 ? -0.929 -10.026 -10.738 1.00 85.19 67 SER A O 1
ATOM 520 N N . GLY A 1 68 ? -2.917 -10.900 -10.167 1.00 84.75 68 GLY A N 1
ATOM 521 C CA . GLY A 1 68 ? -2.427 -11.725 -9.068 1.00 84.75 68 GLY A CA 1
ATOM 522 C C . GLY A 1 68 ? -3.581 -12.220 -8.212 1.00 84.75 68 GLY A C 1
ATOM 523 O O . GLY A 1 68 ? -4.553 -11.491 -8.014 1.00 84.75 68 GLY A O 1
ATOM 524 N N . ASP A 1 69 ? -3.464 -13.446 -7.718 1.00 88.06 69 ASP A N 1
ATOM 525 C CA . ASP A 1 69 ? -4.475 -14.031 -6.852 1.00 88.06 69 ASP A CA 1
ATOM 526 C C . ASP A 1 69 ? -4.262 -13.627 -5.388 1.00 88.06 69 ASP A C 1
ATOM 528 O O . ASP A 1 69 ? -3.152 -13.315 -4.939 1.00 88.06 69 ASP A O 1
ATOM 532 N N . ILE A 1 70 ? -5.364 -13.627 -4.638 1.00 88.62 70 ILE A N 1
ATOM 533 C CA . ILE A 1 70 ? -5.375 -13.388 -3.198 1.00 88.62 70 ILE A CA 1
ATOM 534 C C . ILE A 1 70 ? -5.751 -14.693 -2.517 1.00 88.62 70 ILE A C 1
ATOM 536 O O . ILE A 1 70 ? -6.772 -15.314 -2.829 1.00 88.62 70 ILE A O 1
ATOM 540 N N . THR A 1 71 ? -4.907 -15.107 -1.580 1.00 88.56 71 THR A N 1
ATOM 541 C CA . THR A 1 71 ? -5.090 -16.350 -0.835 1.00 88.56 71 THR A CA 1
ATOM 542 C C . THR A 1 71 ? -5.260 -16.070 0.648 1.00 88.56 71 THR A C 1
ATOM 544 O O . THR A 1 71 ? -4.556 -15.236 1.215 1.00 88.56 71 THR A O 1
ATOM 547 N N . LEU A 1 72 ? -6.176 -16.788 1.286 1.00 88.56 72 LEU A N 1
ATOM 548 C CA . LEU A 1 72 ? -6.352 -16.832 2.731 1.00 88.56 72 LEU A CA 1
ATOM 549 C C . LEU A 1 72 ? -5.959 -18.236 3.192 1.00 88.56 72 LEU A C 1
ATOM 551 O O . LEU A 1 72 ? -6.529 -19.218 2.719 1.00 88.56 72 LEU A O 1
ATOM 555 N N . ASN A 1 73 ? -4.976 -18.354 4.088 1.00 85.00 73 ASN A N 1
ATOM 556 C CA . ASN A 1 73 ? -4.458 -19.654 4.549 1.00 85.00 73 ASN A CA 1
ATOM 557 C C . ASN A 1 73 ? -4.060 -20.609 3.397 1.00 85.00 73 ASN A C 1
ATOM 559 O O . ASN A 1 73 ? -4.266 -21.818 3.483 1.00 85.00 73 ASN A O 1
ATOM 563 N N . GLY A 1 74 ? -3.528 -20.062 2.296 1.00 83.19 74 GLY A N 1
ATOM 564 C CA . GLY A 1 74 ? -3.126 -20.825 1.107 1.00 83.19 74 GLY A CA 1
ATOM 565 C C . GLY A 1 74 ? -4.265 -21.218 0.157 1.00 83.19 74 GLY A C 1
ATOM 566 O O . GLY A 1 74 ? -4.005 -21.850 -0.863 1.00 83.19 74 GLY A O 1
ATOM 567 N N . VAL A 1 75 ? -5.513 -20.837 0.448 1.00 89.19 75 VAL A N 1
ATOM 568 C CA . VAL A 1 75 ? -6.671 -21.088 -0.422 1.00 89.19 75 VAL A CA 1
ATOM 569 C C . VAL A 1 75 ? -7.067 -19.797 -1.127 1.00 89.19 75 VAL A C 1
ATOM 571 O O . VAL A 1 75 ? -7.176 -18.751 -0.491 1.00 89.19 75 VAL A O 1
ATOM 574 N N . LYS A 1 76 ? -7.288 -19.859 -2.443 1.00 88.44 76 LYS A N 1
ATOM 575 C CA . LYS A 1 76 ? -7.798 -18.725 -3.223 1.00 88.44 76 LYS A CA 1
ATOM 576 C C . LYS A 1 76 ? -9.202 -18.358 -2.745 1.00 88.44 76 LYS A C 1
ATOM 578 O O . LYS A 1 76 ? -10.069 -19.227 -2.681 1.00 88.44 76 LYS A O 1
ATOM 583 N N . VAL A 1 77 ? -9.410 -17.085 -2.430 1.00 87.56 77 VAL A N 1
ATOM 584 C CA . VAL A 1 77 ? -10.683 -16.569 -1.908 1.00 87.56 77 VAL A CA 1
ATOM 585 C C . VAL A 1 77 ? -11.256 -15.500 -2.825 1.00 87.56 77 VAL A C 1
ATOM 587 O O . VAL A 1 77 ? -10.505 -14.747 -3.446 1.00 87.56 77 VAL A O 1
ATOM 590 N N . ASP A 1 78 ? -12.586 -15.426 -2.901 1.00 83.44 78 ASP A N 1
ATOM 591 C CA . ASP A 1 78 ? -13.255 -14.288 -3.526 1.00 83.44 78 ASP A CA 1
ATOM 592 C C . ASP A 1 78 ? -13.298 -13.128 -2.523 1.00 83.44 78 ASP A C 1
ATOM 594 O O . ASP A 1 78 ? -13.739 -13.256 -1.380 1.00 83.44 78 ASP A O 1
ATOM 598 N N . THR A 1 79 ? -12.813 -11.969 -2.950 1.00 78.81 79 THR A N 1
ATOM 599 C CA . THR A 1 79 ? -12.721 -10.764 -2.121 1.00 78.81 79 THR A CA 1
ATOM 600 C C . THR A 1 79 ? -14.096 -10.180 -1.797 1.00 78.81 79 THR A C 1
ATOM 602 O O . THR A 1 79 ? -14.228 -9.416 -0.840 1.00 78.81 79 THR A O 1
ATOM 605 N N . LYS A 1 80 ? -15.135 -10.566 -2.544 1.00 79.44 80 LYS A N 1
ATOM 606 C CA . LYS A 1 80 ? -16.526 -10.146 -2.315 1.00 79.44 80 LYS A CA 1
ATOM 607 C C . LYS A 1 80 ? -17.138 -10.716 -1.040 1.00 79.44 80 LYS A C 1
ATOM 609 O O . LYS A 1 80 ? -18.103 -10.153 -0.536 1.00 79.44 80 LYS A O 1
ATOM 614 N N . GLU A 1 81 ? -16.593 -11.810 -0.513 1.00 82.38 81 GLU A N 1
ATOM 615 C CA . GLU A 1 81 ? -17.120 -12.462 0.693 1.00 82.38 81 GLU A CA 1
ATOM 616 C C . GLU A 1 81 ? -16.834 -11.664 1.975 1.00 82.38 81 GLU A C 1
ATOM 618 O O . GLU A 1 81 ? -17.451 -11.903 3.013 1.00 82.38 81 GLU A O 1
ATOM 623 N N . PHE A 1 82 ? -15.914 -10.696 1.919 1.00 84.19 82 PHE A N 1
ATOM 624 C CA . PHE A 1 82 ? -15.449 -9.955 3.087 1.00 84.19 82 PHE A CA 1
ATOM 625 C C . PHE A 1 82 ? -15.874 -8.484 3.035 1.00 84.19 82 PHE A C 1
ATOM 627 O O . PHE A 1 82 ? -15.228 -7.651 2.399 1.00 84.19 82 PHE A O 1
ATOM 634 N N . ASP A 1 83 ? -16.889 -8.13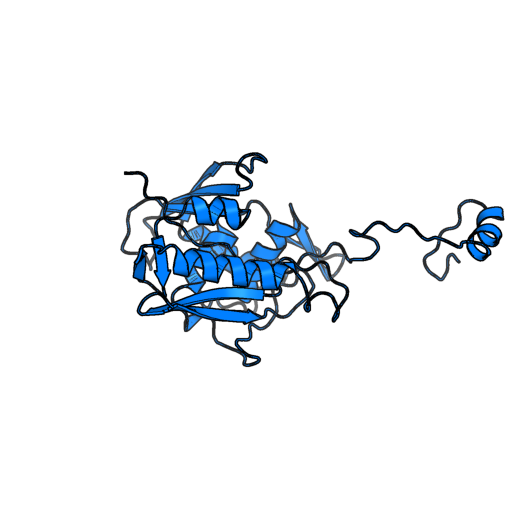6 3.826 1.00 81.81 83 ASP A N 1
ATOM 635 C CA . ASP A 1 83 ? -17.454 -6.780 3.943 1.00 81.81 83 ASP A CA 1
ATOM 636 C C . ASP A 1 83 ? -16.432 -5.665 4.237 1.00 81.81 83 ASP A C 1
ATOM 638 O O . ASP A 1 83 ? -16.639 -4.505 3.888 1.00 81.81 83 ASP A O 1
ATOM 642 N N . ALA A 1 84 ? -15.320 -5.987 4.906 1.00 81.31 84 ALA A N 1
ATOM 643 C CA . ALA A 1 84 ? -14.308 -4.995 5.264 1.00 81.31 84 ALA A CA 1
ATOM 644 C C . ALA A 1 84 ? -13.332 -4.665 4.115 1.00 81.31 84 ALA A C 1
ATOM 646 O O . ALA A 1 84 ? -12.665 -3.626 4.172 1.00 81.31 84 ALA A O 1
ATOM 647 N N . LEU A 1 85 ? -13.233 -5.517 3.082 1.00 84.94 85 LEU A N 1
ATOM 648 C CA . LEU A 1 85 ? -12.300 -5.332 1.963 1.00 84.94 85 LEU A CA 1
ATOM 649 C C . LEU A 1 85 ? -12.654 -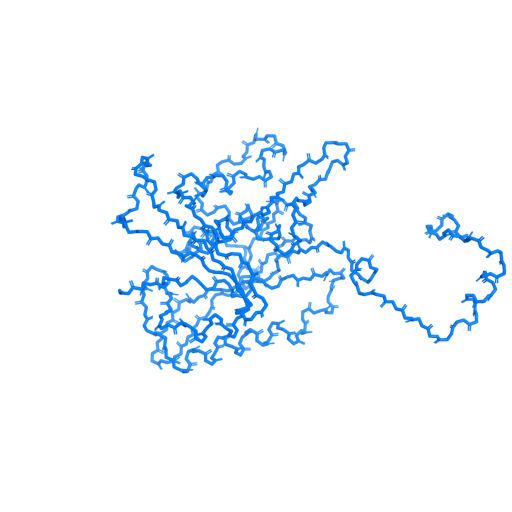4.155 1.047 1.00 84.94 85 LEU A C 1
ATOM 651 O O . LEU A 1 85 ? -11.727 -3.419 0.701 1.00 84.94 85 LEU A O 1
ATOM 655 N N . PRO A 1 86 ? -13.930 -3.898 0.690 1.00 86.88 86 PRO A N 1
ATOM 656 C CA . PRO A 1 86 ? -14.296 -2.712 -0.080 1.00 86.88 86 PRO A CA 1
ATOM 657 C C . PRO A 1 86 ? -13.783 -1.414 0.540 1.00 86.88 86 PRO A C 1
ATOM 659 O O . PRO A 1 86 ? -13.288 -0.531 -0.161 1.00 86.88 86 PRO A O 1
ATOM 662 N N . GLU A 1 87 ? -13.834 -1.302 1.866 1.00 84.44 87 GLU A N 1
ATOM 663 C CA . GLU A 1 87 ? -13.383 -0.089 2.535 1.00 84.44 87 GLU A CA 1
ATOM 664 C C . GLU A 1 87 ? -11.859 -0.018 2.678 1.00 84.44 87 GLU A C 1
ATOM 666 O O . GLU A 1 87 ? -11.298 1.065 2.534 1.00 84.44 87 GLU A O 1
ATOM 671 N N . LEU A 1 88 ? -11.171 -1.151 2.865 1.00 87.31 88 LEU A N 1
ATOM 672 C CA . LEU A 1 88 ? -9.706 -1.215 2.761 1.00 87.31 88 LEU A CA 1
ATOM 673 C C . LEU A 1 88 ? -9.240 -0.748 1.370 1.00 87.31 88 LEU A C 1
ATOM 675 O O . LEU A 1 88 ? -8.392 0.139 1.269 1.00 87.31 88 LEU A O 1
ATOM 679 N N . ALA A 1 89 ? -9.841 -1.291 0.307 1.00 89.38 89 ALA A N 1
ATOM 680 C CA . ALA A 1 89 ? -9.555 -0.904 -1.072 1.00 89.38 89 ALA A CA 1
ATOM 681 C C . ALA A 1 89 ? -9.852 0.584 -1.307 1.00 89.38 89 ALA A C 1
ATOM 683 O O . ALA A 1 89 ? -9.062 1.281 -1.944 1.00 89.38 89 ALA A O 1
ATOM 684 N N . THR A 1 90 ? -10.938 1.096 -0.718 1.00 88.25 90 THR A N 1
ATOM 685 C CA . THR A 1 90 ? -11.283 2.522 -0.781 1.00 88.25 90 THR A CA 1
ATOM 686 C C . THR A 1 90 ? -10.188 3.399 -0.181 1.00 88.25 90 THR A C 1
ATOM 688 O O . THR A 1 90 ? -9.805 4.395 -0.791 1.00 88.25 90 THR A O 1
ATOM 691 N N . ILE A 1 91 ? -9.616 3.024 0.967 1.00 88.94 91 ILE A N 1
ATOM 692 C CA . ILE A 1 91 ? -8.490 3.770 1.550 1.00 88.94 91 ILE A CA 1
ATOM 693 C C . ILE A 1 91 ? -7.260 3.716 0.659 1.00 88.94 91 ILE A C 1
ATOM 695 O O . ILE A 1 91 ? -6.639 4.753 0.425 1.00 88.94 91 ILE A O 1
ATOM 699 N N . CYS A 1 92 ? -6.914 2.528 0.166 1.00 90.12 92 CYS A N 1
ATOM 700 C CA . CYS A 1 92 ? -5.749 2.328 -0.690 1.00 90.12 92 CYS A CA 1
ATOM 701 C C . CYS A 1 92 ? -5.829 3.128 -1.999 1.00 90.12 92 CYS A C 1
ATOM 703 O O . CYS A 1 92 ? -4.793 3.592 -2.473 1.00 90.12 92 CYS A O 1
ATOM 705 N N . ALA A 1 93 ? -7.030 3.318 -2.550 1.00 91.25 93 ALA A N 1
ATOM 706 C CA . ALA A 1 93 ? -7.251 4.084 -3.774 1.00 91.25 93 ALA A CA 1
ATOM 707 C C . ALA A 1 93 ? -7.397 5.597 -3.529 1.00 91.25 93 ALA A C 1
ATOM 709 O O . ALA A 1 93 ? -6.833 6.397 -4.272 1.00 91.25 93 ALA A O 1
ATOM 710 N N . MET A 1 94 ? -8.155 6.010 -2.503 1.00 90.00 94 MET A N 1
ATOM 711 C CA . MET A 1 94 ? -8.467 7.427 -2.258 1.00 90.00 94 MET A CA 1
ATOM 712 C C . MET A 1 94 ? -7.330 8.162 -1.554 1.00 90.00 94 MET A C 1
ATOM 714 O O . MET A 1 94 ? -6.995 9.294 -1.911 1.00 90.00 94 MET A O 1
ATOM 718 N N . CYS A 1 95 ? -6.728 7.532 -0.541 1.00 90.38 95 CYS A N 1
ATOM 719 C CA . CYS A 1 95 ? -5.611 8.095 0.210 1.00 90.38 95 CYS A CA 1
ATOM 720 C C . CYS A 1 95 ? -4.302 7.838 -0.537 1.00 90.38 95 CYS A C 1
ATOM 722 O O . CYS A 1 95 ? -3.377 7.250 0.008 1.00 90.38 95 CYS A O 1
ATOM 724 N N . ASN A 1 96 ? -4.245 8.189 -1.817 1.00 90.50 96 ASN A N 1
ATOM 725 C CA . ASN A 1 96 ? -3.134 7.877 -2.702 1.00 90.50 96 ASN A CA 1
ATOM 726 C C . ASN A 1 96 ? -2.997 8.965 -3.770 1.00 90.50 96 ASN A C 1
ATOM 728 O O . ASN A 1 96 ? -4.013 9.450 -4.281 1.00 90.50 96 ASN A O 1
ATOM 732 N N . ASP A 1 97 ? -1.757 9.351 -4.064 1.00 91.38 97 ASP A N 1
ATOM 733 C CA . ASP A 1 97 ? -1.418 10.328 -5.101 1.00 91.38 97 ASP A CA 1
ATOM 734 C C . ASP A 1 97 ? -0.626 9.682 -6.257 1.00 91.38 97 ASP A C 1
ATOM 736 O O . ASP A 1 97 ? -0.357 10.329 -7.268 1.00 91.38 97 ASP A O 1
ATOM 740 N N . SER A 1 98 ? -0.308 8.388 -6.145 1.00 91.50 98 SER A N 1
ATOM 741 C CA . SER A 1 98 ? 0.404 7.602 -7.153 1.00 91.50 98 SER A CA 1
ATOM 742 C C . SER A 1 98 ? -0.537 6.758 -8.018 1.00 91.50 98 SER A C 1
ATOM 744 O O . SER A 1 98 ? -1.636 6.360 -7.614 1.00 91.50 98 SER A O 1
ATOM 746 N N . SER A 1 99 ? -0.077 6.430 -9.220 1.00 91.50 99 SER A N 1
ATOM 747 C CA . SER A 1 99 ? -0.785 5.587 -10.183 1.00 91.50 99 SER A CA 1
ATOM 748 C C . SER A 1 99 ? 0.164 4.607 -10.871 1.00 91.50 99 SER A C 1
ATOM 750 O O . SER A 1 99 ? 1.385 4.638 -10.689 1.00 91.50 99 SER A O 1
ATOM 752 N N . VAL A 1 100 ? -0.414 3.689 -11.640 1.00 92.44 100 VAL A N 1
ATOM 753 C CA . VAL A 1 100 ? 0.337 2.771 -12.497 1.00 92.44 100 VAL A CA 1
ATOM 754 C C . VAL A 1 100 ? 0.104 3.192 -13.939 1.00 92.44 100 VAL A C 1
ATOM 756 O O . VAL A 1 100 ? -1.033 3.462 -14.320 1.00 92.44 100 VAL A O 1
ATOM 759 N N . ASP A 1 101 ? 1.160 3.234 -14.740 1.00 93.25 101 ASP A N 1
ATOM 760 C CA . ASP A 1 101 ? 1.053 3.444 -16.182 1.00 93.25 101 ASP A CA 1
ATOM 761 C C . ASP A 1 101 ? 1.603 2.233 -16.934 1.00 93.25 101 ASP A C 1
ATOM 763 O O . ASP A 1 101 ? 2.485 1.517 -16.451 1.00 93.25 101 ASP A O 1
ATOM 767 N N . TYR A 1 102 ? 1.061 1.968 -18.115 1.00 92.56 102 TYR A N 1
ATOM 768 C CA . TYR A 1 102 ? 1.503 0.860 -18.948 1.00 92.56 102 TYR A CA 1
ATOM 769 C C . TYR A 1 102 ? 2.360 1.387 -20.095 1.00 92.56 102 TYR A C 1
ATOM 771 O O . TYR A 1 102 ? 1.867 1.992 -21.050 1.00 92.56 102 TYR A O 1
ATOM 779 N N . ASN A 1 103 ? 3.659 1.104 -20.024 1.00 91.25 103 ASN A N 1
ATOM 780 C CA . ASN A 1 103 ? 4.605 1.516 -21.044 1.00 91.25 103 ASN A CA 1
ATOM 781 C C . ASN A 1 103 ? 4.578 0.530 -22.221 1.00 91.25 103 ASN A C 1
ATOM 783 O O . ASN A 1 103 ? 5.118 -0.578 -22.144 1.00 91.25 103 ASN A O 1
ATOM 787 N N . THR A 1 104 ? 3.983 0.956 -23.336 1.00 89.12 104 THR A N 1
ATOM 788 C CA . THR A 1 104 ? 3.847 0.147 -24.559 1.00 89.12 104 THR A CA 1
ATOM 789 C C . THR A 1 104 ? 5.187 -0.233 -25.187 1.00 89.12 104 THR A C 1
ATOM 791 O O . THR A 1 104 ? 5.290 -1.302 -25.782 1.00 89.12 104 THR A O 1
ATOM 794 N N . ALA A 1 105 ? 6.231 0.588 -25.033 1.00 89.50 105 ALA A N 1
ATOM 795 C CA . ALA A 1 105 ? 7.549 0.320 -25.611 1.00 89.50 105 ALA A CA 1
ATOM 796 C C . ALA A 1 105 ? 8.309 -0.791 -24.869 1.00 89.50 105 ALA A C 1
ATOM 798 O O . ALA A 1 105 ? 9.138 -1.478 -25.465 1.00 89.50 105 ALA A O 1
ATOM 799 N N . ARG A 1 106 ? 8.043 -0.960 -23.568 1.00 86.50 106 ARG A N 1
ATOM 800 C CA . ARG A 1 106 ? 8.708 -1.958 -22.712 1.00 86.50 106 ARG A CA 1
ATOM 801 C C . ARG A 1 106 ? 7.823 -3.160 -22.376 1.00 86.50 106 ARG A C 1
ATOM 803 O O . ARG A 1 106 ? 8.312 -4.072 -21.718 1.00 86.50 106 ARG A O 1
ATOM 810 N N . ASP A 1 107 ? 6.556 -3.142 -22.804 1.00 87.69 107 ASP A N 1
ATOM 811 C CA . ASP A 1 107 ? 5.504 -4.102 -22.427 1.00 87.69 107 ASP A CA 1
ATOM 812 C C . ASP A 1 107 ? 5.474 -4.356 -20.907 1.00 87.69 107 ASP A C 1
ATOM 814 O O . ASP A 1 107 ? 5.435 -5.493 -20.438 1.00 87.69 107 ASP A O 1
ATOM 818 N N . ALA A 1 108 ? 5.553 -3.278 -20.120 1.00 88.06 108 ALA A N 1
ATOM 819 C CA . ALA A 1 108 ? 5.661 -3.357 -18.667 1.00 88.06 108 ALA A CA 1
ATOM 820 C C . ALA A 1 108 ? 4.854 -2.257 -17.972 1.00 88.06 108 ALA A C 1
ATOM 822 O O . ALA A 1 108 ? 4.781 -1.122 -18.444 1.00 88.06 108 ALA A O 1
ATOM 823 N N . TYR A 1 109 ? 4.287 -2.604 -16.816 1.00 90.62 109 TYR A N 1
ATOM 824 C CA . TYR A 1 109 ? 3.664 -1.647 -15.908 1.00 90.62 109 TYR A CA 1
ATOM 825 C C . TYR A 1 109 ? 4.748 -0.901 -15.127 1.00 90.62 109 TYR A C 1
ATOM 827 O O . TYR A 1 109 ? 5.552 -1.510 -14.412 1.00 90.62 109 TYR A O 1
ATOM 835 N N . GLU A 1 110 ? 4.776 0.417 -15.278 1.00 90.81 110 GLU A N 1
ATOM 836 C CA . GLU A 1 110 ? 5.707 1.319 -14.615 1.00 90.81 110 GLU A CA 1
ATOM 837 C C . GLU A 1 110 ? 4.971 2.144 -13.554 1.00 90.81 110 GLU A C 1
ATOM 839 O O . GLU A 1 110 ? 3.783 2.449 -13.655 1.00 90.81 110 GLU A O 1
ATOM 844 N N . LYS A 1 111 ? 5.691 2.474 -12.481 1.00 91.06 111 LYS A N 1
ATOM 845 C CA . LYS A 1 111 ? 5.149 3.287 -11.394 1.00 91.06 111 LYS A CA 1
ATOM 846 C C . LYS A 1 111 ? 5.127 4.762 -11.784 1.00 91.06 111 LYS A C 1
ATOM 848 O O . LYS A 1 111 ? 6.106 5.259 -12.341 1.00 91.06 111 LYS A O 1
ATOM 853 N N . VAL A 1 112 ? 4.077 5.469 -11.385 1.00 92.75 112 VAL A N 1
ATOM 854 C CA . VAL A 1 112 ? 3.994 6.930 -11.442 1.00 92.75 112 VAL A CA 1
ATOM 855 C C . VAL A 1 112 ? 3.788 7.434 -10.016 1.00 92.75 112 VAL A C 1
ATOM 857 O O . VAL A 1 112 ? 2.725 7.250 -9.435 1.00 92.75 112 VAL A O 1
ATOM 860 N N . GLY A 1 113 ? 4.830 8.036 -9.438 1.00 90.38 113 GLY A N 1
ATOM 861 C CA . GLY A 1 113 ? 4.842 8.482 -8.041 1.00 90.38 113 GLY A CA 1
ATOM 862 C C . GLY A 1 113 ? 5.697 7.600 -7.126 1.00 90.38 113 GLY A C 1
ATOM 863 O O . GLY A 1 113 ? 6.722 7.040 -7.538 1.00 90.38 113 GLY A O 1
ATOM 864 N N . GLU A 1 114 ? 5.309 7.503 -5.856 1.00 87.44 114 GLU A N 1
ATOM 865 C CA . GLU A 1 114 ? 6.058 6.756 -4.848 1.00 87.44 114 GLU A CA 1
ATOM 866 C C . GLU A 1 114 ? 5.829 5.243 -4.976 1.00 87.44 114 GLU A C 1
ATOM 868 O O . GLU A 1 114 ? 4.725 4.757 -5.228 1.00 87.44 114 GLU A O 1
ATOM 873 N N . SER A 1 115 ? 6.883 4.448 -4.762 1.00 85.00 115 SER A N 1
ATOM 874 C CA . SER A 1 115 ? 6.795 2.985 -4.894 1.00 85.00 115 SER A CA 1
ATOM 875 C C . SER A 1 115 ? 5.854 2.344 -3.876 1.00 85.00 115 SER A C 1
ATOM 877 O O . SER A 1 115 ? 5.176 1.377 -4.209 1.00 85.00 115 SER A O 1
ATOM 879 N N . THR A 1 116 ? 5.827 2.866 -2.650 1.00 85.06 116 THR A N 1
ATOM 880 C CA . THR A 1 116 ? 4.951 2.430 -1.549 1.00 85.06 116 THR A CA 1
ATOM 881 C C . THR A 1 116 ? 3.483 2.609 -1.908 1.00 85.06 116 THR A C 1
ATOM 883 O O . THR A 1 116 ? 2.675 1.707 -1.722 1.00 85.06 116 THR A O 1
ATOM 886 N N . GLU A 1 117 ? 3.156 3.764 -2.466 1.00 87.44 117 GLU A N 1
ATOM 887 C CA . GLU A 1 117 ? 1.818 4.128 -2.894 1.00 87.44 117 GLU A CA 1
ATOM 888 C C . GLU A 1 117 ? 1.367 3.365 -4.140 1.00 87.44 117 GLU A C 1
ATOM 890 O O . GLU A 1 117 ? 0.255 2.843 -4.179 1.00 87.44 117 GLU A O 1
ATOM 895 N N . THR A 1 118 ? 2.259 3.202 -5.118 1.00 90.75 118 THR A N 1
ATOM 896 C CA . THR A 1 118 ? 1.985 2.402 -6.321 1.00 90.75 118 THR A CA 1
ATOM 897 C C . THR A 1 118 ? 1.651 0.951 -5.958 1.00 90.75 118 THR A C 1
ATOM 899 O O . THR A 1 118 ? 0.774 0.337 -6.562 1.00 90.75 118 THR A O 1
ATOM 902 N N . ALA A 1 119 ? 2.301 0.395 -4.928 1.00 86.94 119 ALA A N 1
ATOM 903 C CA . ALA A 1 119 ? 1.991 -0.946 -4.434 1.00 86.94 119 ALA A CA 1
ATOM 904 C C . ALA A 1 119 ? 0.539 -1.065 -3.934 1.00 86.94 119 ALA A C 1
ATOM 906 O O . ALA A 1 119 ? -0.082 -2.114 -4.110 1.00 86.94 119 ALA A O 1
ATOM 907 N N . LEU A 1 120 ? -0.011 0.002 -3.340 1.00 90.25 120 LEU A N 1
ATOM 908 C CA . LEU A 1 120 ? -1.410 0.058 -2.907 1.00 90.25 120 LEU A CA 1
ATOM 909 C C . LEU A 1 120 ? -2.360 0.167 -4.102 1.00 90.25 120 LEU A C 1
ATOM 911 O O . LEU A 1 120 ? -3.393 -0.496 -4.107 1.00 90.25 120 LEU A O 1
ATOM 915 N N . THR A 1 121 ? -1.998 0.939 -5.128 1.00 91.56 121 THR A N 1
ATOM 916 C CA . THR A 1 121 ? -2.771 1.027 -6.378 1.00 91.56 121 THR A CA 1
ATOM 917 C C . THR A 1 121 ? -2.901 -0.352 -7.026 1.00 91.56 121 THR A C 1
ATOM 919 O O . THR A 1 121 ? -4.005 -0.783 -7.349 1.00 91.56 121 THR A O 1
ATOM 922 N N . VAL A 1 122 ? -1.794 -1.096 -7.118 1.00 91.38 122 VAL A N 1
ATOM 923 C CA . VAL A 1 122 ? -1.779 -2.468 -7.654 1.00 91.38 122 VAL A CA 1
ATOM 924 C C . VAL A 1 122 ? -2.562 -3.439 -6.770 1.00 91.38 122 VAL A C 1
ATOM 926 O O . VAL A 1 122 ? -3.236 -4.326 -7.289 1.00 91.38 122 VAL A O 1
ATOM 929 N N . LEU A 1 123 ? -2.507 -3.283 -5.442 1.00 89.81 123 LEU A N 1
ATOM 930 C CA . LEU A 1 123 ? -3.318 -4.087 -4.524 1.00 89.81 123 LEU A CA 1
ATOM 931 C C . LEU A 1 123 ? -4.817 -3.917 -4.808 1.00 89.81 123 LEU A C 1
ATOM 933 O O . LEU A 1 123 ? -5.547 -4.903 -4.814 1.00 89.81 123 LEU A O 1
ATOM 937 N N . VAL A 1 124 ? -5.270 -2.687 -5.054 1.00 91.69 124 VAL A N 1
ATOM 938 C CA . VAL A 1 124 ? -6.677 -2.392 -5.365 1.00 91.69 124 VAL A CA 1
ATOM 939 C C . VAL A 1 124 ? -7.118 -3.073 -6.660 1.00 91.69 124 VAL A C 1
ATOM 941 O O . VAL A 1 124 ? -8.198 -3.662 -6.688 1.00 91.69 124 VAL A O 1
ATOM 944 N N . GLU A 1 125 ? -6.279 -3.049 -7.699 1.00 92.12 125 GLU A N 1
ATOM 945 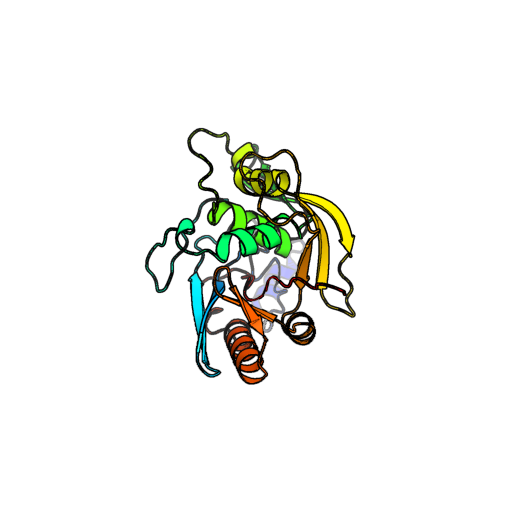C CA . GLU A 1 125 ? -6.570 -3.746 -8.959 1.00 92.12 125 GLU A CA 1
ATOM 946 C C . GLU A 1 125 ? -6.687 -5.264 -8.765 1.00 92.12 125 GLU A C 1
ATOM 948 O O . GLU A 1 125 ? -7.616 -5.882 -9.280 1.00 92.12 125 GLU A O 1
ATOM 953 N N . LYS A 1 126 ? -5.808 -5.858 -7.947 1.00 90.25 126 LYS A N 1
ATOM 954 C CA . LYS A 1 126 ? -5.861 -7.294 -7.617 1.00 90.25 126 LYS A CA 1
ATOM 955 C C . LYS A 1 126 ? -7.071 -7.665 -6.764 1.00 90.25 126 LYS A C 1
ATOM 957 O O . LYS A 1 126 ? -7.609 -8.758 -6.906 1.00 90.25 126 LYS A O 1
ATOM 962 N N . LEU A 1 127 ? -7.495 -6.773 -5.867 1.00 87.88 127 LEU A N 1
ATOM 963 C CA . LEU A 1 127 ? -8.649 -7.015 -5.007 1.00 87.88 127 LEU A CA 1
ATOM 964 C C . LEU A 1 127 ? -9.960 -7.040 -5.800 1.00 87.88 127 LEU A C 1
ATOM 966 O O . LEU A 1 127 ? -10.844 -7.806 -5.433 1.00 87.88 127 LEU A O 1
ATOM 970 N N . ASN A 1 128 ? -10.107 -6.192 -6.827 1.00 89.38 128 ASN A N 1
ATOM 971 C CA . ASN A 1 128 ? -11.321 -6.044 -7.646 1.00 89.38 128 ASN A CA 1
ATOM 972 C C . ASN A 1 128 ? -12.636 -6.189 -6.842 1.00 89.38 128 ASN A C 1
ATOM 974 O O . ASN A 1 128 ? -13.535 -6.958 -7.189 1.00 89.38 128 ASN A O 1
ATOM 978 N N . VAL A 1 129 ? -12.740 -5.447 -5.735 1.00 84.44 129 VAL A N 1
ATOM 979 C CA . VAL A 1 129 ? -13.815 -5.601 -4.732 1.00 84.44 129 VAL A CA 1
ATOM 980 C C . VAL A 1 129 ? -15.225 -5.362 -5.287 1.00 84.44 129 VAL A C 1
ATOM 982 O O . VAL A 1 129 ? -16.196 -5.884 -4.750 1.00 84.44 129 VAL A O 1
ATOM 985 N N . PHE A 1 130 ? -15.349 -4.593 -6.373 1.00 81.81 130 PHE A N 1
ATOM 986 C CA . PHE A 1 130 ? -16.628 -4.299 -7.030 1.00 81.81 130 PHE A CA 1
ATOM 987 C C . PHE A 1 130 ? -16.958 -5.262 -8.179 1.00 81.81 130 PHE A C 1
ATOM 989 O O . PHE A 1 130 ? -18.013 -5.138 -8.797 1.00 81.81 130 PHE A O 1
ATOM 996 N N . GLY A 1 131 ? -16.094 -6.243 -8.464 1.00 80.25 131 GLY A N 1
ATOM 997 C CA . GLY A 1 131 ? -16.314 -7.208 -9.539 1.00 80.25 131 GLY A CA 1
ATOM 998 C C . GLY A 1 131 ? -16.390 -6.562 -10.921 1.00 80.25 131 GLY A C 1
ATOM 999 O O . GLY A 1 131 ? -17.168 -7.010 -11.762 1.00 80.25 131 GLY A O 1
ATOM 1000 N N . THR A 1 132 ? -15.609 -5.506 -11.147 1.00 82.19 132 THR A N 1
ATOM 1001 C CA . THR A 1 132 ? -15.524 -4.818 -12.434 1.00 82.19 132 THR A CA 1
ATOM 1002 C C . THR A 1 132 ? -15.111 -5.819 -13.507 1.00 82.19 132 THR A C 1
ATOM 1004 O O . THR A 1 132 ? -14.186 -6.612 -13.304 1.00 82.19 132 THR A O 1
ATOM 1007 N N . ASN A 1 133 ? -15.789 -5.798 -14.656 1.00 80.50 133 ASN A N 1
ATOM 1008 C CA . ASN A 1 133 ? -15.410 -6.652 -15.771 1.00 80.50 133 ASN A CA 1
ATOM 1009 C C . ASN A 1 133 ? -14.110 -6.128 -16.403 1.00 80.50 133 ASN A C 1
ATOM 1011 O O . ASN A 1 133 ? -14.095 -5.080 -17.053 1.00 80.50 133 ASN A O 1
ATOM 1015 N N . LEU A 1 134 ? -13.020 -6.857 -16.170 1.00 80.25 134 LEU A N 1
ATOM 1016 C CA . LEU A 1 134 ? -11.688 -6.569 -16.705 1.00 80.25 134 LEU A CA 1
ATOM 1017 C C . LEU A 1 134 ? -11.442 -7.278 -18.051 1.00 80.25 134 LEU A C 1
ATOM 1019 O O . LEU A 1 134 ? -10.476 -6.969 -18.747 1.00 80.25 134 LEU A O 1
ATOM 1023 N N . ALA A 1 135 ? -12.302 -8.225 -18.445 1.00 77.44 135 ALA A N 1
ATOM 1024 C CA . ALA A 1 135 ? -12.109 -9.001 -19.663 1.00 77.44 135 ALA A CA 1
ATOM 1025 C C . ALA A 1 135 ? -12.309 -8.122 -20.910 1.00 77.44 135 ALA A C 1
ATOM 1027 O O . ALA A 1 135 ? -13.359 -7.510 -21.095 1.00 77.44 135 ALA A O 1
ATOM 1028 N N . GLY A 1 136 ? -11.293 -8.078 -21.776 1.00 76.06 136 GLY A N 1
ATOM 1029 C CA . GLY A 1 136 ? -11.340 -7.361 -23.055 1.00 76.06 136 GLY A CA 1
ATOM 1030 C C . GLY A 1 136 ? -10.903 -5.893 -23.011 1.00 76.06 136 GLY A C 1
ATOM 1031 O O . GLY A 1 136 ? -10.895 -5.249 -24.058 1.00 76.06 136 GLY A O 1
ATOM 1032 N N . LYS A 1 137 ? -10.503 -5.363 -21.847 1.00 84.31 137 LYS A N 1
ATOM 1033 C CA . LYS A 1 137 ? -9.934 -4.010 -21.748 1.00 84.31 137 LYS A CA 1
ATOM 1034 C C . LYS A 1 137 ? -8.468 -3.974 -22.208 1.00 84.31 137 LYS A C 1
ATOM 1036 O O . LYS A 1 137 ? -7.742 -4.953 -22.008 1.00 84.31 137 LYS A O 1
ATOM 1041 N N . PRO A 1 138 ? -7.999 -2.865 -22.810 1.00 87.31 138 PRO A N 1
ATOM 1042 C CA . PRO A 1 138 ? -6.594 -2.714 -23.171 1.00 87.31 138 PRO A CA 1
ATOM 1043 C C . PRO A 1 138 ? -5.707 -2.679 -21.919 1.00 87.31 138 PRO A C 1
ATOM 1045 O O . PRO A 1 138 ? -6.115 -2.197 -20.863 1.00 87.31 138 PRO A O 1
ATOM 1048 N N . LYS A 1 139 ? -4.456 -3.146 -22.047 1.00 86.88 139 LYS A N 1
ATOM 1049 C CA . LYS A 1 139 ? -3.484 -3.210 -20.936 1.00 86.88 139 LYS A CA 1
ATOM 1050 C C . LYS A 1 139 ? -3.264 -1.865 -20.228 1.00 86.88 139 LYS A C 1
ATOM 1052 O O . LYS A 1 139 ? -3.012 -1.869 -19.026 1.00 86.88 139 LYS A O 1
ATOM 1057 N N . SER A 1 140 ? -3.390 -0.746 -20.945 1.00 86.50 140 SER A N 1
ATOM 1058 C CA . SER A 1 140 ? -3.303 0.609 -20.387 1.00 86.50 140 SER A CA 1
ATOM 1059 C C . SER A 1 140 ? -4.461 0.951 -19.456 1.00 86.50 140 SER A C 1
ATOM 1061 O O . SER A 1 140 ? -4.239 1.489 -18.378 1.00 86.50 140 SER A O 1
ATOM 1063 N N . GLU A 1 141 ? -5.689 0.595 -19.824 1.00 86.31 141 GLU A N 1
ATOM 1064 C CA . GLU A 1 141 ? -6.869 0.843 -18.991 1.00 86.31 141 GLU A CA 1
ATOM 1065 C C . GLU A 1 141 ? -6.915 -0.111 -17.791 1.00 86.31 141 GLU A C 1
ATOM 1067 O O . GLU A 1 141 ? -7.319 0.280 -16.699 1.00 86.31 141 GLU A O 1
ATOM 1072 N N . LEU A 1 142 ? -6.408 -1.339 -17.953 1.00 87.31 142 LEU A N 1
ATOM 1073 C CA . LEU A 1 142 ? -6.253 -2.297 -16.853 1.00 87.31 142 LEU A CA 1
ATOM 1074 C C . LEU A 1 142 ? -5.324 -1.804 -15.734 1.00 87.31 142 LEU A C 1
ATOM 1076 O O . LEU A 1 142 ? -5.367 -2.357 -14.641 1.00 87.31 142 LEU A O 1
ATOM 1080 N N . ALA A 1 143 ? -4.491 -0.789 -15.981 1.00 88.38 143 ALA A N 1
ATOM 1081 C CA . ALA A 1 143 ? -3.576 -0.266 -14.972 1.00 88.38 143 ALA A CA 1
ATOM 1082 C C . ALA A 1 143 ? -4.300 0.403 -13.788 1.00 88.38 143 ALA A C 1
ATOM 1084 O O . ALA A 1 143 ? -3.802 0.327 -12.668 1.00 88.38 143 ALA A O 1
ATOM 1085 N N . ASN A 1 144 ? -5.453 1.050 -14.024 1.00 90.50 144 ASN A N 1
ATOM 1086 C CA . ASN A 1 144 ? -6.179 1.825 -13.003 1.00 90.50 144 ASN A CA 1
ATOM 1087 C C . ASN A 1 144 ? -7.701 1.568 -12.992 1.00 90.50 144 ASN A C 1
ATOM 1089 O O . ASN A 1 144 ? -8.451 2.336 -12.390 1.00 90.50 144 ASN A O 1
ATOM 1093 N N . ALA A 1 145 ? -8.177 0.504 -13.648 1.00 91.00 145 ALA A N 1
ATOM 1094 C CA . ALA A 1 145 ? -9.603 0.248 -13.846 1.00 91.00 145 ALA A CA 1
ATOM 1095 C C . ALA A 1 145 ? -10.406 0.185 -12.532 1.00 91.00 145 ALA A C 1
ATOM 1097 O O . ALA A 1 145 ? -11.462 0.811 -12.422 1.00 91.00 145 ALA A O 1
ATOM 1098 N N . CYS A 1 146 ? -9.936 -0.563 -11.533 1.00 90.19 146 CYS A N 1
ATOM 1099 C CA . CYS A 1 146 ? -10.617 -0.691 -10.243 1.00 90.19 146 CYS A CA 1
ATOM 1100 C C . CYS A 1 146 ? -10.465 0.579 -9.402 1.00 90.19 146 CYS A C 1
ATOM 1102 O O . CYS A 1 146 ? -11.411 0.990 -8.726 1.00 90.19 146 CYS A O 1
ATOM 1104 N N . ASN A 1 147 ? -9.297 1.222 -9.457 1.00 91.06 147 ASN A N 1
ATOM 1105 C CA . ASN A 1 147 ? -9.056 2.486 -8.766 1.00 91.06 147 ASN A CA 1
ATOM 1106 C C . ASN A 1 147 ? -9.993 3.594 -9.267 1.00 91.06 147 ASN A C 1
ATOM 1108 O O . ASN A 1 147 ? -10.530 4.346 -8.453 1.00 91.06 147 ASN A O 1
ATOM 1112 N N . ASP A 1 148 ? -10.236 3.676 -10.574 1.00 90.69 148 ASP A N 1
ATOM 1113 C CA . ASP A 1 148 ? -11.116 4.686 -11.168 1.00 90.69 148 ASP A CA 1
ATOM 1114 C C . ASP A 1 148 ? -12.583 4.471 -10.778 1.00 90.69 148 ASP A C 1
ATOM 1116 O O . ASP A 1 148 ? -13.291 5.435 -10.472 1.00 90.69 148 ASP A O 1
ATOM 1120 N N . VAL A 1 149 ? -13.027 3.211 -10.678 1.00 90.19 149 VAL A N 1
ATOM 1121 C CA . VAL A 1 149 ? -14.354 2.880 -10.132 1.00 90.19 149 VAL A CA 1
ATOM 1122 C C . VAL A 1 149 ? -14.481 3.393 -8.699 1.00 90.19 149 VAL A C 1
ATOM 1124 O O . VAL A 1 149 ? -15.445 4.088 -8.386 1.00 90.19 149 VAL A O 1
ATOM 1127 N N . ILE A 1 150 ? -13.489 3.146 -7.840 1.00 88.12 150 ILE A N 1
ATOM 1128 C CA . ILE A 1 150 ? -13.507 3.632 -6.452 1.00 88.12 150 ILE A CA 1
ATOM 1129 C C . ILE A 1 150 ? -13.540 5.159 -6.389 1.00 88.12 150 ILE A C 1
ATOM 1131 O O . ILE A 1 150 ? -14.354 5.732 -5.661 1.00 88.12 150 ILE A O 1
ATOM 1135 N N . LYS A 1 151 ? -12.693 5.822 -7.180 1.00 89.12 151 LYS A N 1
ATOM 1136 C CA . LYS A 1 151 ? -12.646 7.287 -7.265 1.00 89.12 151 LYS A CA 1
ATOM 1137 C C . LYS A 1 151 ? -13.963 7.880 -7.764 1.00 89.12 151 LYS A C 1
ATOM 1139 O O . LYS A 1 151 ? -14.295 8.997 -7.394 1.00 89.12 151 LYS A O 1
ATOM 1144 N N . SER A 1 152 ? -14.753 7.146 -8.549 1.00 88.50 152 SER A N 1
ATOM 1145 C CA . SER A 1 152 ? -16.068 7.624 -8.995 1.00 88.50 152 SER A CA 1
ATOM 1146 C C . SER A 1 152 ? -17.098 7.749 -7.857 1.00 88.50 152 SER A C 1
ATOM 1148 O O . SER A 1 152 ? -18.007 8.578 -7.953 1.00 88.50 152 SER A O 1
ATOM 1150 N N . HIS A 1 153 ? -16.935 6.990 -6.764 1.00 85.06 153 HIS A N 1
ATOM 1151 C CA . HIS A 1 153 ? -17.852 6.988 -5.617 1.00 85.06 153 HIS A CA 1
ATOM 1152 C C . HIS A 1 153 ? -17.641 8.161 -4.644 1.00 85.06 153 HIS A C 1
ATOM 1154 O O . HIS A 1 153 ? -18.561 8.520 -3.904 1.00 85.06 153 HIS A O 1
ATOM 1160 N N . PHE A 1 154 ? -16.453 8.768 -4.631 1.00 85.69 154 PHE A N 1
ATOM 1161 C CA . PHE A 1 154 ? -16.076 9.800 -3.667 1.00 85.69 154 PHE A CA 1
ATOM 1162 C C . PHE A 1 154 ? -15.440 11.000 -4.363 1.00 85.69 154 PHE A C 1
ATOM 1164 O O . PHE A 1 154 ? -14.533 10.847 -5.173 1.00 85.69 154 PHE A O 1
ATOM 1171 N N . ASN A 1 155 ? -15.843 12.209 -3.986 1.00 88.62 155 ASN A N 1
ATOM 1172 C CA . ASN A 1 155 ? -15.116 13.414 -4.353 1.00 88.62 155 ASN A CA 1
ATOM 1173 C C . ASN A 1 155 ? -13.988 13.658 -3.338 1.00 88.62 155 ASN A C 1
ATOM 1175 O O . ASN A 1 155 ? -14.230 13.708 -2.131 1.00 88.62 155 ASN A O 1
ATOM 1179 N N . LYS A 1 156 ? -12.744 13.776 -3.811 1.00 90.50 156 LYS A N 1
ATOM 1180 C CA . LYS A 1 156 ? -11.572 14.088 -2.978 1.00 90.50 156 LYS A CA 1
ATOM 1181 C C . LYS A 1 156 ? -11.438 15.607 -2.890 1.00 90.50 156 LYS A C 1
ATOM 1183 O O . LYS A 1 156 ? -11.037 16.233 -3.862 1.00 90.50 156 LYS A O 1
ATOM 1188 N N . GLU A 1 157 ? -11.773 16.180 -1.735 1.00 90.94 157 GLU A N 1
ATOM 1189 C CA . GLU A 1 157 ? -11.761 17.637 -1.535 1.00 90.94 157 GLU A CA 1
ATOM 1190 C C . GLU A 1 157 ? -10.336 18.154 -1.318 1.00 90.94 157 GLU A C 1
ATOM 1192 O O . GLU A 1 157 ? -9.882 19.077 -1.987 1.00 90.94 157 GLU A O 1
ATOM 1197 N N . PHE A 1 158 ? -9.608 17.546 -0.378 1.00 93.62 158 PHE A N 1
ATOM 1198 C CA . PHE A 1 158 ? -8.226 17.913 -0.080 1.00 93.62 158 PHE A CA 1
ATOM 1199 C C . PHE A 1 158 ? -7.450 16.757 0.556 1.00 93.62 158 PHE A C 1
ATOM 1201 O O . PHE A 1 158 ? -8.011 15.858 1.194 1.00 93.62 158 PHE A O 1
ATOM 1208 N N . THR A 1 159 ? -6.128 16.815 0.407 1.00 92.94 159 THR A N 1
ATOM 1209 C CA . THR A 1 159 ? -5.176 15.898 1.036 1.00 92.94 159 THR A CA 1
ATOM 1210 C C . THR A 1 159 ? -4.445 16.620 2.160 1.00 92.94 159 THR A C 1
ATOM 1212 O O . THR A 1 159 ? -3.926 17.716 1.978 1.00 92.94 159 THR A O 1
ATOM 1215 N N . LEU A 1 160 ? -4.361 15.986 3.325 1.00 92.94 160 LEU A N 1
ATOM 1216 C CA . LEU A 1 160 ? -3.402 16.339 4.362 1.00 92.94 160 LEU A CA 1
ATOM 1217 C C . LEU A 1 160 ? -2.117 15.551 4.097 1.00 92.94 160 LEU A C 1
ATOM 1219 O O . LEU A 1 160 ? -2.015 14.362 4.424 1.00 92.94 160 LEU A O 1
ATOM 1223 N N . GLU A 1 161 ? -1.145 16.233 3.499 1.00 92.75 161 GLU A N 1
ATOM 1224 C CA . GLU A 1 161 ? 0.141 15.689 3.046 1.00 92.75 161 GLU A CA 1
ATOM 1225 C C . GLU A 1 161 ? 0.953 15.063 4.169 1.00 92.75 161 GLU A C 1
ATOM 1227 O O . GLU A 1 161 ? 0.935 15.556 5.298 1.00 92.75 161 GLU A O 1
ATOM 1232 N N . PHE A 1 162 ? 1.710 14.012 3.868 1.00 90.12 162 PHE A N 1
ATOM 1233 C CA . PHE A 1 162 ? 2.545 13.326 4.846 1.00 90.12 162 PHE A CA 1
ATOM 1234 C C . PHE A 1 162 ? 3.490 14.283 5.599 1.00 90.12 162 PHE A C 1
ATOM 1236 O O . PHE A 1 162 ? 4.287 14.996 5.000 1.00 90.12 162 PHE A O 1
ATOM 1243 N N . SER A 1 163 ? 3.457 14.241 6.936 1.00 89.31 16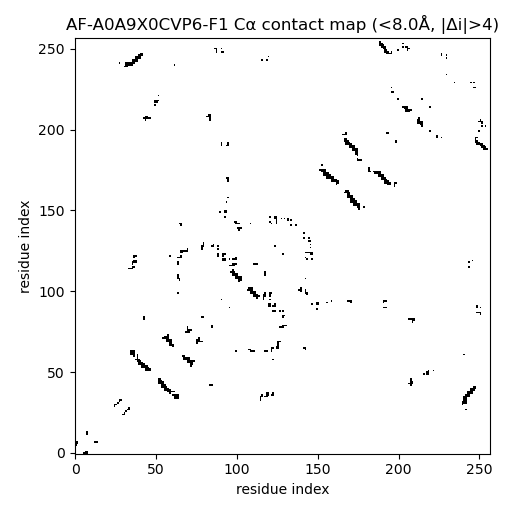3 SER A N 1
ATOM 1244 C CA . SER A 1 163 ? 4.481 14.873 7.783 1.00 89.31 163 SER A CA 1
ATOM 1245 C C . SER A 1 163 ? 5.236 13.817 8.581 1.00 89.31 163 SER A C 1
ATOM 1247 O O . SER A 1 163 ? 4.645 12.850 9.075 1.00 89.31 163 SER A O 1
ATOM 1249 N N . ARG A 1 164 ? 6.544 14.041 8.749 1.00 89.44 164 ARG A N 1
ATOM 1250 C CA . ARG A 1 164 ? 7.449 13.183 9.527 1.00 89.44 164 ARG A CA 1
ATOM 1251 C C . ARG A 1 164 ? 7.088 13.129 11.010 1.00 89.44 164 ARG A C 1
ATOM 1253 O O . ARG A 1 164 ? 7.345 12.102 11.631 1.00 89.44 164 ARG A O 1
ATOM 1260 N N . ASP A 1 165 ? 6.455 14.172 11.543 1.00 89.31 165 ASP A N 1
ATOM 1261 C CA . ASP A 1 165 ? 6.083 14.241 12.961 1.00 89.31 165 ASP A CA 1
ATOM 1262 C C . ASP A 1 165 ? 4.954 13.257 13.274 1.00 89.31 165 ASP A C 1
ATOM 1264 O O . ASP A 1 165 ? 5.023 12.481 14.224 1.00 89.31 165 ASP A O 1
ATOM 1268 N N . ARG A 1 166 ? 3.928 13.233 12.415 1.00 86.06 166 ARG A N 1
ATOM 1269 C CA . ARG A 1 166 ? 2.755 12.357 12.572 1.00 86.06 166 ARG A CA 1
ATOM 1270 C C . ARG A 1 166 ? 2.853 11.033 11.819 1.00 86.06 166 ARG A C 1
ATOM 1272 O O . ARG A 1 166 ? 1.948 10.206 11.946 1.00 86.06 166 ARG A O 1
ATOM 1279 N N . LYS A 1 167 ? 3.869 10.878 10.964 1.00 89.38 167 LYS A N 1
ATOM 1280 C CA . LYS A 1 167 ? 4.139 9.712 10.103 1.00 89.38 167 LYS A CA 1
ATOM 1281 C C . LYS A 1 167 ? 2.885 9.149 9.425 1.00 89.38 167 LYS A C 1
ATOM 1283 O O . LYS A 1 167 ? 2.669 7.941 9.388 1.00 89.38 167 LYS A O 1
ATOM 1288 N N . SER A 1 168 ? 2.012 10.025 8.943 1.00 87.31 168 SER A N 1
ATOM 1289 C 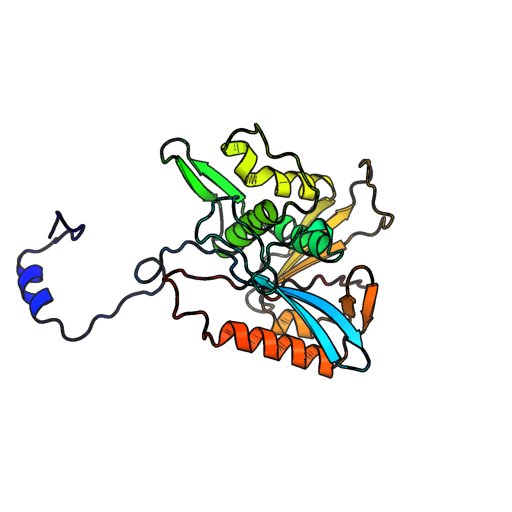CA . SER A 1 168 ? 0.735 9.650 8.335 1.00 87.31 168 SER A CA 1
ATOM 1290 C C . SER A 1 168 ? 0.277 10.702 7.344 1.00 87.31 168 SER A C 1
ATOM 1292 O O . SER A 1 168 ? 0.678 11.859 7.439 1.00 87.31 168 SER A O 1
ATOM 1294 N N . MET A 1 169 ? -0.585 10.292 6.426 1.00 87.88 169 MET A N 1
ATOM 1295 C CA . MET A 1 169 ? -1.304 11.146 5.492 1.00 87.88 169 MET A CA 1
ATOM 1296 C C . MET A 1 169 ? -2.784 10.791 5.509 1.00 87.88 169 MET A C 1
ATOM 1298 O O . MET A 1 169 ? -3.169 9.692 5.920 1.00 87.88 169 MET A O 1
ATOM 1302 N N . SER A 1 170 ? -3.616 11.741 5.113 1.00 90.56 170 SER A N 1
ATOM 1303 C CA . SER A 1 170 ? -5.055 11.531 5.089 1.00 90.56 170 SER A CA 1
ATOM 1304 C C . SER A 1 170 ? -5.717 12.347 4.001 1.00 90.56 170 SER A C 1
ATOM 1306 O O . SER A 1 170 ? -5.199 13.381 3.599 1.00 90.56 170 SER A O 1
ATOM 1308 N N . VAL A 1 171 ? -6.870 11.894 3.536 1.00 91.50 171 VAL A N 1
ATOM 1309 C CA . VAL A 1 171 ? -7.661 12.583 2.514 1.00 91.50 171 VAL A CA 1
ATOM 1310 C C . VAL A 1 171 ? -9.067 12.799 3.029 1.00 91.50 171 VAL A C 1
ATOM 1312 O O . VAL A 1 171 ? -9.637 11.905 3.656 1.00 91.50 171 VAL A O 1
ATOM 1315 N N . TYR A 1 172 ? -9.605 13.987 2.786 1.00 91.50 172 TYR A N 1
ATOM 1316 C CA . TYR A 1 172 ? -10.990 14.307 3.089 1.00 91.50 172 TYR A CA 1
ATOM 1317 C C . TYR A 1 172 ? -11.841 14.068 1.844 1.00 91.50 172 TYR A C 1
ATOM 1319 O O . TYR A 1 172 ? -11.578 14.634 0.779 1.00 91.50 172 TYR A O 1
ATOM 1327 N N . CYS A 1 173 ? -12.841 13.203 1.979 1.00 88.50 173 CYS A N 1
ATOM 1328 C CA . CYS A 1 173 ? -13.662 12.736 0.877 1.00 88.50 173 CYS A CA 1
ATOM 1329 C C . CYS A 1 173 ? -15.148 12.923 1.186 1.00 88.50 173 CYS A C 1
ATOM 1331 O O . CYS A 1 173 ? -15.640 12.483 2.228 1.00 88.50 173 CYS A O 1
ATOM 1333 N N . THR A 1 174 ? -15.882 13.525 0.257 1.00 87.62 174 THR A N 1
ATOM 1334 C CA . THR A 1 174 ? -17.342 13.628 0.308 1.00 87.62 174 THR A CA 1
ATOM 1335 C C . THR A 1 174 ? -17.946 12.545 -0.597 1.00 87.62 174 THR A C 1
ATOM 1337 O O . THR A 1 174 ? -17.442 12.303 -1.696 1.00 87.62 174 THR A O 1
ATOM 1340 N N . PRO A 1 175 ? -18.977 11.806 -0.153 1.00 83.00 175 PRO A N 1
ATOM 1341 C CA . PRO A 1 175 ? -19.628 10.818 -1.010 1.00 83.00 175 PRO A CA 1
ATOM 1342 C C . PRO A 1 175 ? -20.325 11.522 -2.181 1.00 83.00 175 PRO A C 1
ATOM 1344 O O . PRO A 1 175 ? -21.021 12.522 -1.986 1.00 83.00 175 PRO A O 1
ATOM 1347 N N . ARG A 1 176 ? -20.153 11.007 -3.404 1.00 78.38 176 ARG A N 1
ATOM 1348 C CA . ARG A 1 176 ? -20.812 11.573 -4.587 1.00 78.38 176 ARG A CA 1
ATOM 1349 C C . ARG A 1 176 ? -22.286 11.158 -4.595 1.00 78.38 176 ARG A C 1
ATOM 1351 O O . ARG A 1 176 ? -22.602 9.978 -4.470 1.00 78.38 176 ARG A O 1
ATOM 1358 N N . ILE A 1 177 ? -23.184 12.135 -4.723 1.00 61.47 177 ILE A N 1
ATOM 1359 C CA . ILE A 1 177 ? -24.641 11.932 -4.613 1.00 61.47 177 ILE A CA 1
ATOM 1360 C C . ILE A 1 177 ? -25.202 11.162 -5.830 1.00 61.47 177 ILE A C 1
ATOM 1362 O O . ILE A 1 177 ? -26.152 10.398 -5.684 1.00 61.47 177 ILE A O 1
ATOM 1366 N N . ASP A 1 178 ? -24.564 11.276 -6.998 1.00 53.56 178 ASP A N 1
ATOM 1367 C CA . ASP A 1 178 ? -25.050 10.723 -8.272 1.00 53.56 178 ASP A CA 1
ATOM 1368 C C . ASP A 1 178 ? -24.433 9.355 -8.621 1.00 53.56 178 ASP A C 1
ATOM 1370 O O . ASP A 1 178 ? -23.754 9.200 -9.638 1.00 53.56 178 ASP A O 1
ATOM 1374 N N . GLY A 1 179 ? -24.644 8.349 -7.769 1.00 48.56 179 GLY A N 1
ATOM 1375 C CA . GLY A 1 179 ? -24.230 6.966 -8.028 1.00 48.56 179 GLY A CA 1
ATOM 1376 C C . GLY A 1 179 ? -25.372 5.964 -7.806 1.00 48.56 179 GLY A C 1
ATOM 1377 O O . GLY A 1 179 ? -26.118 6.118 -6.836 1.00 48.56 179 GLY A O 1
ATOM 1378 N N . PRO A 1 180 ? -25.502 4.905 -8.636 1.00 44.50 180 PRO A N 1
ATOM 1379 C CA . PRO A 1 180 ? -26.556 3.889 -8.500 1.00 44.50 180 PRO A CA 1
ATOM 1380 C C . PRO A 1 180 ? -26.446 3.049 -7.211 1.00 44.50 180 PRO A C 1
ATOM 1382 O O . PRO A 1 180 ? -27.408 2.397 -6.829 1.00 44.50 180 PRO A O 1
ATOM 1385 N N . ASN A 1 181 ? -25.304 3.125 -6.515 1.00 44.22 181 ASN A N 1
ATOM 1386 C CA . ASN A 1 181 ? -25.059 2.571 -5.180 1.00 44.22 181 ASN A CA 1
ATOM 1387 C C . ASN A 1 181 ? -24.731 3.700 -4.190 1.00 44.22 181 ASN A C 1
ATOM 1389 O O . ASN A 1 181 ? -23.676 3.696 -3.554 1.00 44.22 181 ASN A O 1
ATOM 1393 N N . SER A 1 182 ? -25.588 4.719 -4.114 1.00 44.53 182 SER A N 1
ATOM 1394 C CA . SER A 1 182 ? -25.463 5.814 -3.149 1.00 44.53 182 SER A CA 1
ATOM 1395 C C . SER A 1 182 ? -25.562 5.231 -1.735 1.00 44.53 182 SER A C 1
ATOM 1397 O O . SER A 1 182 ? -26.643 4.957 -1.217 1.00 44.53 182 SER A O 1
ATOM 1399 N N . VAL A 1 183 ? -24.401 4.966 -1.134 1.00 48.12 183 VAL A N 1
ATOM 1400 C CA . VAL A 1 183 ? -24.271 4.429 0.222 1.00 48.12 183 VAL A CA 1
ATOM 1401 C C . VAL A 1 183 ? -25.052 5.336 1.175 1.00 48.12 183 VAL A C 1
ATOM 1403 O O . VAL A 1 183 ? -24.915 6.556 1.128 1.00 48.12 183 VAL A O 1
ATOM 1406 N N . HIS A 1 184 ? -25.856 4.728 2.050 1.00 46.47 184 HIS A N 1
ATOM 1407 C CA . HIS A 1 184 ? -26.761 5.349 3.030 1.00 46.47 184 HIS A CA 1
ATOM 1408 C C . HIS A 1 184 ? -26.141 6.397 3.984 1.00 46.47 184 HIS A C 1
ATOM 1410 O O . HIS A 1 184 ? -26.843 6.960 4.823 1.00 46.47 184 HIS A O 1
ATOM 1416 N N . GLU A 1 185 ? -24.854 6.707 3.862 1.00 52.12 185 GLU A N 1
ATOM 1417 C CA . GLU A 1 185 ? -24.145 7.681 4.681 1.00 52.12 185 GLU A CA 1
ATOM 1418 C C . GLU A 1 185 ? -23.762 8.902 3.846 1.00 52.12 185 GLU A C 1
ATOM 1420 O O . GLU A 1 185 ? -22.742 8.922 3.163 1.00 52.12 185 GLU A O 1
ATOM 1425 N N . LYS A 1 186 ? -24.561 9.964 3.972 1.00 59.53 186 LYS A N 1
ATOM 1426 C CA . LYS A 1 186 ? -24.296 11.292 3.388 1.00 59.53 186 LYS A CA 1
ATOM 1427 C C . LYS A 1 186 ? -23.136 12.042 4.057 1.00 59.53 186 LYS A C 1
ATOM 1429 O O . LYS A 1 186 ? -22.885 13.198 3.728 1.00 59.53 186 LYS A O 1
ATOM 1434 N N . ASN A 1 187 ? -22.462 11.422 5.023 1.00 74.81 187 ASN A N 1
ATOM 1435 C CA . ASN A 1 187 ? -21.457 12.100 5.822 1.00 74.81 187 ASN A CA 1
ATOM 1436 C C . ASN A 1 187 ? -20.090 12.048 5.132 1.00 74.81 187 ASN A C 1
ATOM 1438 O O . ASN A 1 187 ? -19.694 10.988 4.636 1.00 74.81 187 ASN A O 1
ATOM 1442 N N . PRO A 1 188 ? -19.345 13.164 5.133 1.00 83.75 188 PRO A N 1
ATOM 1443 C CA . PRO A 1 188 ? -17.967 13.169 4.678 1.00 83.75 188 PRO A CA 1
ATOM 1444 C C . PRO A 1 188 ? -17.110 12.231 5.531 1.00 83.75 188 PRO A C 1
ATOM 1446 O O . PRO A 1 188 ? -17.319 12.092 6.741 1.00 83.75 188 PRO A O 1
ATOM 1449 N N . LYS A 1 189 ? -16.126 11.598 4.892 1.00 86.19 189 LYS A N 1
ATOM 1450 C CA . LYS A 1 189 ? -15.202 10.645 5.512 1.00 86.19 189 LYS A CA 1
ATOM 1451 C C . LYS A 1 189 ? -13.771 11.124 5.324 1.00 86.19 189 LYS A C 1
ATOM 1453 O O . LYS A 1 189 ? -13.433 11.728 4.311 1.00 86.19 189 LYS A O 1
ATOM 1458 N N . MET A 1 190 ? -12.919 10.819 6.295 1.00 88.25 190 MET A N 1
ATOM 1459 C CA . MET A 1 190 ? -11.481 11.017 6.169 1.00 88.25 190 MET A CA 1
ATOM 1460 C C . MET A 1 190 ? -10.797 9.655 6.146 1.00 88.25 190 MET A C 1
ATOM 1462 O O . MET A 1 190 ? -10.932 8.883 7.093 1.00 88.25 190 MET A O 1
ATOM 1466 N N . PHE A 1 191 ? -10.069 9.359 5.074 1.00 89.69 191 PHE A N 1
ATOM 1467 C CA . PHE A 1 191 ? -9.285 8.131 4.960 1.00 89.69 191 PHE A CA 1
ATOM 1468 C C . PHE A 1 191 ? -7.842 8.417 5.353 1.00 89.69 191 PHE A C 1
ATOM 1470 O O . PHE A 1 191 ? -7.288 9.435 4.945 1.00 89.69 191 PHE A O 1
ATOM 1477 N N . VAL A 1 192 ? -7.241 7.546 6.164 1.00 87.81 192 VAL A N 1
ATOM 1478 C CA . VAL A 1 192 ? -5.925 7.772 6.778 1.00 87.81 192 VAL A CA 1
ATOM 1479 C C . VAL A 1 192 ? -5.018 6.579 6.507 1.00 87.81 192 VAL A C 1
ATOM 1481 O O . VAL A 1 192 ? -5.439 5.432 6.651 1.00 87.81 192 VAL A O 1
ATOM 1484 N N . LYS A 1 193 ? -3.758 6.853 6.164 1.00 88.50 193 LYS A N 1
ATOM 1485 C CA . LYS A 1 193 ? -2.717 5.845 5.946 1.00 88.50 193 LYS A CA 1
ATOM 1486 C C . LYS A 1 193 ? -1.382 6.315 6.543 1.00 88.50 193 LYS A C 1
ATOM 1488 O O . LYS A 1 193 ? -1.127 7.517 6.621 1.00 88.50 193 LYS A O 1
ATOM 1493 N N . GLY A 1 194 ? -0.530 5.409 7.026 1.00 87.50 194 GLY A N 1
ATOM 1494 C CA . GLY A 1 194 ? 0.708 5.794 7.723 1.00 87.50 194 GLY A CA 1
ATOM 1495 C C . GLY A 1 194 ? 1.262 4.738 8.674 1.00 87.50 194 GLY A C 1
ATOM 1496 O O . GLY A 1 194 ? 0.889 3.572 8.592 1.00 87.50 194 GLY A O 1
ATOM 1497 N N . ALA A 1 195 ? 2.155 5.164 9.571 1.00 84.44 195 ALA A N 1
ATOM 1498 C CA . ALA A 1 195 ? 2.814 4.291 10.536 1.00 84.44 195 ALA A CA 1
ATOM 1499 C C . ALA A 1 195 ? 1.806 3.690 11.536 1.00 84.44 195 ALA A C 1
ATOM 1501 O O . ALA A 1 195 ? 0.983 4.431 12.091 1.00 84.44 195 ALA A O 1
ATOM 1502 N N . PRO A 1 196 ? 1.877 2.372 11.790 1.00 82.94 196 PRO A N 1
ATOM 1503 C CA . PRO A 1 196 ? 0.873 1.657 12.565 1.00 82.94 196 PRO A CA 1
ATOM 1504 C C . PRO A 1 196 ? 0.773 2.163 14.001 1.00 82.94 196 PRO A C 1
ATOM 1506 O O . PRO A 1 196 ? -0.333 2.411 14.467 1.00 82.94 196 PRO A O 1
ATOM 1509 N N . GLU A 1 197 ? 1.893 2.397 14.683 1.00 81.25 197 GLU A N 1
ATOM 1510 C CA . GLU A 1 197 ? 1.910 2.841 16.081 1.00 81.25 197 GLU A CA 1
ATOM 1511 C C . GLU A 1 197 ? 1.193 4.188 16.233 1.00 81.25 197 GLU A C 1
ATOM 1513 O O . GLU A 1 197 ? 0.243 4.321 17.002 1.00 81.25 197 GLU A O 1
ATOM 1518 N N . GLY A 1 198 ? 1.579 5.169 15.410 1.00 82.81 198 GLY A N 1
ATOM 1519 C CA . GLY A 1 198 ? 1.015 6.517 15.469 1.00 82.81 198 GLY A CA 1
ATOM 1520 C C . GLY A 1 198 ? -0.435 6.604 14.991 1.00 82.81 198 GLY A C 1
ATOM 1521 O O . GLY A 1 198 ? -1.173 7.498 15.409 1.00 82.81 198 GLY A O 1
ATOM 1522 N N . ILE A 1 199 ? -0.877 5.713 14.099 1.00 86.31 199 ILE A N 1
ATOM 1523 C CA . ILE A 1 199 ? -2.293 5.634 13.722 1.00 86.31 199 ILE A CA 1
ATOM 1524 C C . ILE A 1 199 ? -3.086 4.983 14.844 1.00 86.31 199 ILE A C 1
ATOM 1526 O O . ILE A 1 199 ? -4.017 5.616 15.329 1.00 86.31 199 ILE A O 1
ATOM 1530 N N . ILE A 1 200 ? -2.695 3.789 15.296 1.00 85.62 200 ILE A N 1
ATOM 1531 C CA . ILE A 1 200 ? -3.423 2.996 16.298 1.00 85.62 200 ILE A CA 1
ATOM 1532 C C . ILE A 1 200 ? -3.588 3.765 17.617 1.00 85.62 200 ILE A C 1
ATOM 1534 O O . ILE A 1 200 ? -4.627 3.663 18.266 1.00 85.62 200 ILE A O 1
ATOM 1538 N N . ASP A 1 201 ? -2.616 4.592 18.000 1.00 87.06 201 ASP A N 1
ATOM 1539 C CA . ASP A 1 201 ? -2.725 5.458 19.179 1.00 87.06 201 ASP A CA 1
ATOM 1540 C C . ASP A 1 201 ? -3.847 6.498 19.082 1.00 87.06 201 ASP A C 1
ATOM 1542 O O . ASP A 1 201 ? -4.472 6.824 20.088 1.00 87.06 201 ASP A O 1
ATOM 1546 N N . ARG A 1 202 ? -4.149 6.975 17.872 1.00 87.06 202 ARG A N 1
ATOM 1547 C CA . ARG A 1 202 ? -5.244 7.919 17.596 1.00 87.06 202 ARG A CA 1
ATOM 1548 C C . ARG A 1 202 ? -6.580 7.215 17.353 1.00 87.06 202 ARG A C 1
ATOM 1550 O O . ARG A 1 202 ? -7.541 7.855 16.929 1.00 87.06 202 ARG A O 1
ATOM 1557 N N . CYS A 1 203 ? -6.640 5.902 17.582 1.00 84.50 203 CYS A N 1
ATOM 1558 C CA . CYS A 1 203 ? -7.820 5.103 17.309 1.00 84.50 203 CYS A CA 1
ATOM 1559 C C . CYS A 1 203 ? -8.657 4.8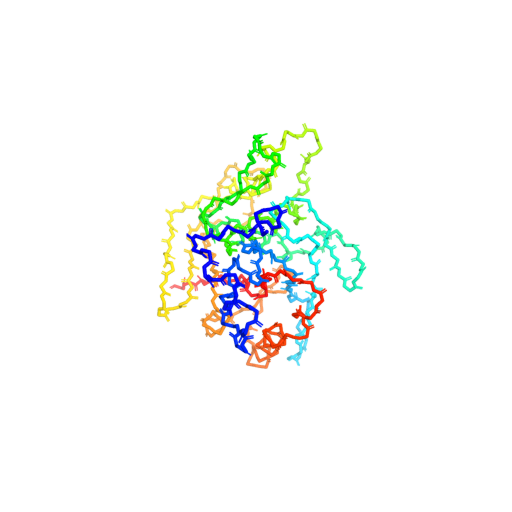42 18.551 1.00 84.50 203 CYS A C 1
ATOM 1561 O O . CYS A 1 203 ? -8.204 4.218 19.503 1.00 84.50 203 CYS A O 1
ATOM 1563 N N . ASN A 1 204 ? -9.929 5.225 18.492 1.00 86.75 204 ASN A N 1
ATOM 1564 C CA . ASN A 1 204 ? -10.907 4.905 19.536 1.00 86.75 204 ASN A CA 1
ATOM 1565 C C . ASN A 1 204 ? -11.795 3.719 19.149 1.00 86.75 204 ASN A C 1
ATOM 1567 O O . ASN A 1 204 ? -12.453 3.126 20.002 1.00 86.75 204 ASN A O 1
ATOM 1571 N N . PHE A 1 205 ? -11.835 3.384 17.860 1.00 86.88 205 PHE A N 1
ATOM 1572 C CA . PHE A 1 205 ? -12.724 2.377 17.305 1.00 86.88 205 PHE A CA 1
ATOM 1573 C C . PHE A 1 205 ? -11.991 1.487 16.313 1.00 86.88 205 PHE A C 1
ATOM 1575 O O . PHE A 1 205 ? -11.031 1.907 15.669 1.00 86.88 205 PHE A O 1
ATOM 1582 N N . ILE A 1 206 ? -12.507 0.276 16.175 1.00 85.69 206 ILE A N 1
ATOM 1583 C CA . ILE A 1 206 ? -12.116 -0.720 15.190 1.00 85.69 206 ILE A CA 1
ATOM 1584 C C . ILE A 1 206 ? -13.327 -1.113 14.359 1.00 85.69 206 ILE A C 1
ATOM 1586 O O . ILE A 1 206 ? -14.474 -0.967 14.797 1.00 85.69 206 ILE A O 1
ATOM 1590 N N . ARG A 1 207 ? -13.069 -1.640 13.165 1.00 81.69 207 ARG A N 1
ATOM 1591 C CA . ARG A 1 207 ? -14.117 -2.199 12.325 1.00 81.69 207 ARG A CA 1
ATOM 1592 C C . ARG A 1 207 ? -13.972 -3.702 12.178 1.00 81.69 207 ARG A C 1
ATOM 1594 O O . ARG A 1 207 ? -12.890 -4.194 11.886 1.00 81.69 207 ARG A O 1
ATOM 1601 N N . VAL A 1 208 ? -15.097 -4.383 12.357 1.00 82.94 208 VAL A N 1
ATOM 1602 C CA . VAL A 1 208 ? -15.271 -5.828 12.230 1.00 82.94 208 VAL A CA 1
ATOM 1603 C C . VAL A 1 208 ? -16.399 -6.050 11.221 1.00 82.94 208 VAL A C 1
ATOM 1605 O O . VAL A 1 208 ? -17.566 -5.782 11.524 1.00 82.94 208 VAL A O 1
ATOM 1608 N N . GLY A 1 209 ? -16.052 -6.440 9.991 1.00 78.81 209 GLY A N 1
ATOM 1609 C CA . GLY A 1 209 ? -16.987 -6.432 8.856 1.00 78.81 209 GLY A CA 1
ATOM 1610 C C . GLY A 1 209 ? -17.570 -5.034 8.626 1.00 78.81 209 GLY A C 1
ATOM 1611 O O . GLY A 1 209 ? -16.825 -4.071 8.481 1.00 78.81 209 GLY A O 1
ATOM 1612 N N . ASN A 1 210 ? -18.896 -4.904 8.686 1.00 78.69 210 ASN A N 1
ATOM 1613 C CA . ASN A 1 210 ? -19.600 -3.616 8.605 1.00 78.69 210 ASN A CA 1
ATOM 1614 C C . ASN A 1 210 ? -19.843 -2.931 9.966 1.00 78.69 210 ASN A C 1
ATOM 1616 O O . ASN A 1 210 ? -20.422 -1.847 10.028 1.00 78.69 210 ASN A O 1
ATOM 1620 N N . LYS A 1 211 ? -19.429 -3.538 11.086 1.00 81.50 211 LYS A N 1
ATOM 1621 C CA . LYS A 1 211 ? -19.737 -3.035 12.434 1.00 81.50 211 LYS A CA 1
ATOM 1622 C C . LYS A 1 211 ? -18.568 -2.271 13.041 1.00 81.50 211 LYS A C 1
ATOM 1624 O O . LYS A 1 211 ? -17.428 -2.732 13.040 1.00 81.50 211 LYS A O 1
ATOM 1629 N N . LYS A 1 212 ? -18.879 -1.124 13.644 1.00 81.69 212 LYS A N 1
ATOM 1630 C CA . LYS A 1 212 ? -17.948 -0.325 14.444 1.00 81.69 212 LYS A CA 1
ATOM 1631 C C . LYS A 1 212 ? -17.981 -0.788 15.901 1.00 81.69 212 LYS A C 1
ATOM 1633 O O . LYS A 1 212 ? -19.050 -0.837 16.505 1.00 81.69 212 LYS A O 1
ATOM 1638 N N . GLN A 1 213 ? -16.820 -1.095 16.468 1.00 83.06 213 GLN A N 1
ATOM 1639 C CA . GLN A 1 213 ? -16.660 -1.486 17.872 1.00 83.06 213 GLN A CA 1
ATOM 1640 C C . GLN A 1 213 ? -15.597 -0.613 18.559 1.00 83.06 213 GLN A C 1
ATOM 1642 O O . GLN A 1 213 ? -14.710 -0.096 17.879 1.00 83.06 213 GLN A O 1
ATOM 1647 N N . PRO A 1 214 ? -15.670 -0.390 19.883 1.00 87.19 214 PRO A N 1
ATOM 1648 C CA . PRO A 1 214 ? -14.641 0.354 20.608 1.00 87.19 214 PRO A CA 1
ATOM 1649 C C . PRO A 1 214 ? -13.313 -0.416 20.644 1.00 87.19 214 PRO A C 1
ATOM 1651 O O . PRO A 1 214 ? -13.293 -1.633 20.825 1.00 87.19 214 PRO A O 1
ATOM 1654 N N . LEU A 1 215 ? -12.196 0.298 20.494 1.00 84.31 215 LEU A N 1
ATOM 1655 C CA . LEU A 1 215 ? -10.862 -0.288 20.607 1.00 84.31 215 LEU A CA 1
ATOM 1656 C C . LEU A 1 215 ? -10.506 -0.479 22.086 1.00 84.31 215 LEU A C 1
ATOM 1658 O O . LEU A 1 215 ? -10.338 0.493 22.820 1.00 84.31 215 LEU A O 1
ATOM 1662 N N . THR A 1 216 ? -10.345 -1.730 22.520 1.00 88.94 216 THR A N 1
ATOM 1663 C CA . THR A 1 216 ? -9.835 -2.035 23.864 1.00 88.94 216 THR A CA 1
ATOM 1664 C C . THR A 1 216 ? -8.300 -2.089 23.876 1.00 88.94 216 THR A C 1
ATOM 1666 O O . THR A 1 216 ? -7.692 -2.461 22.866 1.00 88.94 216 THR A O 1
ATOM 1669 N N . PRO A 1 217 ? -7.633 -1.783 25.008 1.00 89.88 217 PRO A N 1
ATOM 1670 C CA . PRO A 1 217 ? -6.170 -1.843 25.107 1.00 89.88 217 PRO A CA 1
ATOM 1671 C C . PRO A 1 217 ? -5.576 -3.221 24.773 1.00 89.88 217 PRO A C 1
ATOM 1673 O O . PRO A 1 217 ? -4.510 -3.304 24.170 1.00 89.88 217 PRO A O 1
ATOM 1676 N N . LYS A 1 218 ? -6.283 -4.309 25.108 1.00 89.88 218 LYS A N 1
ATOM 1677 C CA . LYS A 1 218 ? -5.863 -5.679 24.765 1.00 89.88 218 LYS A CA 1
ATOM 1678 C C . LYS A 1 218 ? -5.898 -5.927 23.258 1.00 89.88 218 LYS A C 1
ATOM 1680 O O . LYS A 1 218 ? -4.922 -6.421 22.701 1.00 89.88 218 LYS A O 1
ATOM 1685 N N . THR A 1 219 ? -6.982 -5.519 22.595 1.00 85.88 219 THR A N 1
ATOM 1686 C CA . THR A 1 219 ? -7.114 -5.622 21.133 1.00 85.88 219 THR A CA 1
ATOM 1687 C C . THR A 1 219 ? -6.044 -4.790 20.429 1.00 85.88 219 THR A C 1
ATOM 1689 O O . THR A 1 219 ? -5.417 -5.247 19.477 1.00 85.88 219 THR A O 1
ATOM 1692 N N . LYS A 1 220 ? -5.773 -3.584 20.943 1.00 86.88 220 LYS A N 1
ATOM 1693 C CA . LYS A 1 220 ? -4.689 -2.719 20.464 1.00 86.88 220 LYS A CA 1
ATOM 1694 C C . LYS A 1 220 ? -3.332 -3.423 20.524 1.00 86.88 220 LYS A C 1
ATOM 1696 O O . LYS A 1 220 ? -2.589 -3.384 19.547 1.00 86.88 220 LYS A O 1
ATOM 1701 N N . GLN A 1 221 ? -3.027 -4.084 21.640 1.00 89.62 221 GLN A N 1
ATOM 1702 C CA . GLN A 1 221 ? -1.772 -4.814 21.800 1.00 89.62 221 GLN A CA 1
ATOM 1703 C C . GLN A 1 221 ? -1.667 -5.994 20.822 1.00 89.62 221 GLN A C 1
ATOM 1705 O O . GLN A 1 221 ? -0.644 -6.129 20.160 1.00 89.62 221 GLN A O 1
ATOM 1710 N N . GLN A 1 222 ? -2.738 -6.778 20.654 1.00 88.50 222 GLN A N 1
ATOM 1711 C CA . GLN A 1 222 ? -2.781 -7.894 19.697 1.00 88.50 222 GLN A CA 1
ATOM 1712 C C . GLN A 1 222 ? -2.503 -7.439 18.260 1.00 88.50 222 GLN A C 1
ATOM 1714 O O . GLN A 1 222 ? -1.730 -8.074 17.546 1.00 88.50 222 GLN A O 1
ATOM 1719 N N . ILE A 1 223 ? -3.089 -6.309 17.853 1.00 86.06 223 ILE A N 1
ATOM 1720 C CA . ILE A 1 223 ? -2.826 -5.706 16.543 1.00 86.06 223 ILE A CA 1
ATOM 1721 C C . ILE A 1 223 ? -1.344 -5.331 16.417 1.00 86.06 223 ILE A C 1
ATOM 1723 O O . ILE A 1 223 ? -0.705 -5.682 15.428 1.00 86.06 223 ILE A O 1
ATOM 1727 N N . LEU A 1 224 ? -0.782 -4.632 17.408 1.00 87.00 224 LEU A N 1
ATOM 1728 C CA . LEU A 1 224 ? 0.622 -4.210 17.379 1.00 87.00 224 LEU A CA 1
ATOM 1729 C C . LEU A 1 224 ? 1.590 -5.400 17.369 1.00 87.00 224 LEU A C 1
ATOM 1731 O O . LEU A 1 224 ? 2.628 -5.332 16.715 1.00 87.00 224 LEU A O 1
ATOM 1735 N N . ASP A 1 225 ? 1.264 -6.492 18.052 1.00 88.88 225 ASP A N 1
ATOM 1736 C CA . ASP A 1 225 ? 2.101 -7.692 18.082 1.00 88.88 225 ASP A CA 1
ATOM 1737 C C . ASP A 1 225 ? 2.072 -8.449 16.743 1.00 88.88 225 ASP A C 1
ATOM 1739 O O . ASP A 1 225 ? 3.116 -8.921 16.278 1.00 88.88 225 ASP A O 1
ATOM 1743 N N . LEU A 1 226 ? 0.926 -8.473 16.055 1.00 83.12 226 LEU A N 1
ATOM 1744 C CA . LEU A 1 226 ? 0.839 -8.990 14.685 1.00 83.12 226 LEU A CA 1
ATOM 1745 C C . LEU A 1 226 ? 1.677 -8.140 13.715 1.00 83.12 226 LEU A C 1
ATOM 1747 O O . LEU A 1 226 ? 2.459 -8.665 12.923 1.00 83.12 226 LEU A O 1
ATOM 1751 N N . VAL A 1 227 ? 1.591 -6.815 13.833 1.00 84.00 227 VAL A N 1
ATOM 1752 C CA . VAL A 1 227 ? 2.389 -5.873 13.029 1.00 84.00 227 VAL A CA 1
ATOM 1753 C C . VAL A 1 227 ? 3.884 -6.053 13.267 1.00 84.00 227 VAL A C 1
ATOM 1755 O O . VAL A 1 227 ? 4.663 -6.076 12.314 1.00 84.00 227 VAL A O 1
ATOM 1758 N N . LYS A 1 228 ? 4.298 -6.234 14.525 1.00 84.31 228 LYS A N 1
ATOM 1759 C CA . LYS A 1 228 ? 5.693 -6.541 14.861 1.00 84.31 228 LYS A CA 1
ATOM 1760 C C . LYS A 1 228 ? 6.136 -7.857 14.239 1.00 84.31 228 LYS A C 1
ATOM 1762 O O . LYS A 1 228 ? 7.220 -7.892 13.675 1.00 84.31 228 LYS A O 1
ATOM 1767 N N . THR A 1 229 ? 5.305 -8.900 14.287 1.00 83.81 229 THR A N 1
ATOM 1768 C CA . THR A 1 229 ? 5.592 -10.199 13.649 1.00 83.81 229 THR A CA 1
ATOM 1769 C C . THR A 1 229 ? 5.856 -10.043 12.151 1.00 83.81 229 THR A C 1
ATOM 1771 O O . THR A 1 229 ? 6.786 -10.637 11.604 1.00 83.81 229 THR A O 1
ATOM 1774 N N . TYR A 1 230 ? 5.086 -9.186 11.480 1.00 78.25 230 TYR A N 1
ATOM 1775 C CA . TYR A 1 230 ? 5.314 -8.871 10.072 1.00 78.25 230 TYR A CA 1
ATOM 1776 C C . TYR A 1 230 ? 6.607 -8.067 9.865 1.00 78.25 230 TYR A C 1
ATOM 1778 O O . TYR A 1 230 ? 7.351 -8.332 8.921 1.00 78.25 230 TYR A O 1
ATOM 1786 N N . GLY A 1 231 ? 6.930 -7.146 10.775 1.00 69.12 231 GLY A N 1
ATOM 1787 C CA . GLY A 1 231 ? 8.159 -6.350 10.732 1.00 69.12 231 GLY A CA 1
ATOM 1788 C C . GLY A 1 231 ? 9.456 -7.119 11.033 1.00 69.12 231 GLY A C 1
ATOM 1789 O O . GLY A 1 231 ? 10.494 -6.774 10.471 1.00 69.12 231 GLY A O 1
ATOM 1790 N N . THR A 1 232 ? 9.426 -8.152 11.885 1.00 65.06 232 THR A N 1
ATOM 1791 C CA . THR A 1 232 ? 10.623 -8.883 12.365 1.00 65.06 232 THR A CA 1
ATOM 1792 C C . THR A 1 232 ? 11.091 -10.008 11.446 1.00 65.06 232 THR A C 1
ATOM 1794 O O . THR A 1 232 ? 12.262 -10.375 11.483 1.00 65.06 232 THR A O 1
ATOM 1797 N N . GLY A 1 233 ? 10.235 -10.496 10.549 1.00 52.72 233 GLY A N 1
ATOM 1798 C CA . GLY A 1 233 ? 10.715 -11.003 9.272 1.00 52.72 233 GLY A CA 1
ATOM 1799 C C . GLY A 1 233 ? 11.315 -12.414 9.215 1.00 52.72 233 GLY A C 1
ATOM 1800 O O . GLY A 1 233 ? 12.403 -12.574 8.674 1.00 52.72 233 GLY A O 1
ATOM 1801 N N . SER A 1 234 ? 10.544 -13.462 9.528 1.00 35.75 234 SER A N 1
ATOM 1802 C CA . SER A 1 234 ? 10.715 -14.764 8.836 1.00 35.75 234 SER A CA 1
ATOM 1803 C C . SER A 1 234 ? 10.276 -14.706 7.358 1.00 35.75 234 SER A C 1
ATOM 1805 O O . SER A 1 234 ? 10.523 -15.627 6.590 1.00 35.75 234 SER A O 1
ATOM 1807 N N . CYS A 1 235 ? 9.657 -13.599 6.927 1.00 38.56 235 CYS A N 1
ATOM 1808 C CA . CYS A 1 235 ? 9.180 -13.378 5.557 1.00 38.56 235 CYS A CA 1
ATOM 1809 C C . CYS A 1 235 ? 10.248 -12.781 4.606 1.00 38.56 235 CYS A C 1
ATOM 1811 O O . CYS A 1 235 ? 9.981 -12.607 3.418 1.00 38.56 235 CYS A O 1
ATOM 1813 N N . TRP A 1 236 ? 11.459 -12.478 5.103 1.00 32.34 236 TRP A N 1
ATOM 1814 C CA . TRP A 1 236 ? 12.571 -11.945 4.295 1.00 32.34 236 TRP A CA 1
ATOM 1815 C C . TRP A 1 236 ? 13.351 -13.021 3.524 1.00 32.34 236 TRP A C 1
ATOM 1817 O O . TRP A 1 236 ? 13.984 -12.711 2.520 1.00 32.34 236 TRP A O 1
ATOM 1827 N N . LEU A 1 237 ? 13.318 -14.282 3.970 1.00 28.95 237 LEU A N 1
ATOM 1828 C CA . LEU A 1 237 ? 14.274 -15.306 3.524 1.00 28.95 237 LEU A CA 1
ATOM 1829 C C . LEU A 1 237 ? 13.880 -16.070 2.244 1.00 28.95 237 LEU A C 1
ATOM 1831 O O . LEU A 1 237 ? 14.674 -16.864 1.755 1.00 28.95 237 LEU A O 1
ATOM 1835 N N . GLY A 1 238 ? 12.688 -15.847 1.681 1.00 30.12 238 GLY A N 1
ATOM 1836 C CA . GLY A 1 238 ? 12.177 -16.689 0.588 1.00 30.12 238 GLY A CA 1
ATOM 1837 C C . GLY A 1 238 ? 12.395 -16.178 -0.839 1.00 30.12 238 GLY A C 1
ATOM 1838 O O . GLY A 1 238 ? 12.559 -16.980 -1.748 1.00 30.12 238 GLY A O 1
ATOM 1839 N N . THR A 1 239 ? 12.358 -14.866 -1.089 1.00 29.72 239 THR A N 1
ATOM 1840 C CA . THR A 1 239 ? 12.406 -14.309 -2.460 1.00 29.72 239 THR A CA 1
ATOM 1841 C C . THR A 1 239 ? 12.842 -12.840 -2.426 1.00 29.72 239 THR A C 1
ATOM 1843 O O . THR A 1 239 ? 12.231 -12.027 -1.736 1.00 29.72 239 THR A O 1
ATOM 1846 N N . GLY A 1 240 ? 13.909 -12.502 -3.160 1.00 26.05 240 GLY A N 1
ATOM 1847 C CA . GLY A 1 240 ? 14.630 -11.217 -3.133 1.00 26.05 240 GLY A CA 1
ATOM 1848 C C . GLY A 1 240 ? 13.877 -9.990 -3.671 1.00 26.05 240 GLY A C 1
ATOM 1849 O O . GLY A 1 240 ? 14.325 -9.354 -4.622 1.00 26.05 240 GLY A O 1
ATOM 1850 N N . GLY A 1 241 ? 12.751 -9.634 -3.055 1.00 25.42 241 GLY A N 1
ATOM 1851 C CA . GLY A 1 241 ? 12.000 -8.403 -3.319 1.00 25.42 241 GLY A CA 1
ATOM 1852 C C . GLY A 1 241 ? 11.891 -7.525 -2.072 1.00 25.42 241 GLY A C 1
ATOM 1853 O O . GLY A 1 241 ? 11.775 -8.027 -0.955 1.00 25.42 241 GLY A O 1
ATOM 1854 N N . LEU A 1 242 ? 11.907 -6.202 -2.256 1.00 28.72 242 LEU A N 1
ATOM 1855 C CA . LEU A 1 242 ? 11.593 -5.239 -1.199 1.00 28.72 242 LEU A CA 1
ATOM 1856 C C . LEU A 1 242 ? 10.063 -5.277 -1.012 1.00 28.72 242 LEU A C 1
ATOM 1858 O O . LEU A 1 242 ? 9.320 -4.800 -1.863 1.00 28.72 242 LEU A O 1
ATOM 1862 N N . ARG A 1 243 ? 9.587 -5.949 0.041 1.00 38.91 243 ARG A N 1
ATOM 1863 C CA . ARG A 1 243 ? 8.154 -6.205 0.263 1.00 38.91 243 ARG A CA 1
ATOM 1864 C C . ARG A 1 243 ? 7.555 -5.112 1.145 1.00 38.91 243 ARG A C 1
ATOM 1866 O O . ARG A 1 243 ? 8.024 -4.897 2.263 1.00 38.91 243 ARG A O 1
ATOM 1873 N N . CYS A 1 244 ? 6.512 -4.442 0.662 1.00 30.94 244 CYS A N 1
ATOM 1874 C CA . CYS A 1 244 ? 5.685 -3.586 1.503 1.00 30.94 244 CYS A CA 1
ATOM 1875 C C . CYS A 1 244 ? 4.702 -4.477 2.249 1.00 30.94 244 CYS A C 1
ATOM 1877 O O . CYS A 1 244 ? 3.950 -5.250 1.654 1.00 30.94 244 CYS A O 1
ATOM 1879 N N . PHE A 1 245 ? 4.665 -4.332 3.564 1.00 35.22 245 PHE A N 1
ATOM 1880 C CA . PHE A 1 245 ? 3.524 -4.796 4.328 1.00 35.22 245 PHE A CA 1
ATOM 1881 C C . PHE A 1 245 ? 2.434 -3.734 4.198 1.00 35.22 245 PHE A C 1
ATOM 1883 O O . PHE A 1 245 ? 2.613 -2.616 4.670 1.00 35.22 245 PHE A O 1
ATOM 1890 N N . ALA A 1 246 ? 1.301 -4.082 3.583 1.00 33.28 246 ALA A N 1
ATOM 1891 C CA . ALA A 1 246 ? 0.055 -3.333 3.775 1.00 33.28 246 ALA A CA 1
ATOM 1892 C C . ALA A 1 246 ? -0.695 -3.867 5.008 1.00 33.28 246 ALA A C 1
ATOM 1894 O O . ALA A 1 246 ? -1.921 -3.848 5.082 1.00 33.28 246 ALA A O 1
ATOM 1895 N N . GLY A 1 247 ? 0.050 -4.375 5.994 1.00 28.17 247 GLY A N 1
ATOM 1896 C CA . GLY A 1 247 ? -0.462 -4.535 7.339 1.00 28.17 247 GLY A CA 1
ATOM 1897 C C . GLY A 1 247 ? -0.580 -3.143 7.938 1.00 28.17 247 GLY A C 1
ATOM 1898 O O . GLY A 1 247 ? 0.436 -2.519 8.221 1.00 28.17 247 GLY A O 1
ATOM 1899 N N . VAL A 1 248 ? -1.818 -2.695 8.145 1.00 35.09 248 VAL A N 1
ATOM 1900 C CA . VAL A 1 248 ? -2.218 -1.429 8.786 1.00 35.09 248 VAL A CA 1
ATOM 1901 C C . VAL A 1 248 ? -2.418 -0.239 7.850 1.00 35.09 248 VAL A C 1
ATOM 1903 O O . VAL A 1 248 ? -1.826 0.829 7.989 1.00 35.09 248 VAL A O 1
ATOM 1906 N N . HIS A 1 249 ? -3.420 -0.353 6.988 1.00 33.94 249 HIS A N 1
ATOM 1907 C CA . HIS A 1 249 ? -4.293 0.791 6.731 1.00 33.94 249 HIS A CA 1
ATOM 1908 C C . HIS A 1 249 ? -5.635 0.515 7.400 1.00 33.94 249 HIS A C 1
ATOM 1910 O O . HIS A 1 249 ? -6.626 0.168 6.764 1.00 33.94 249 HIS A O 1
ATOM 1916 N N . PHE A 1 250 ? -5.628 0.594 8.740 1.00 36.69 250 PHE A N 1
ATOM 1917 C CA . PHE A 1 250 ? -6.867 0.582 9.502 1.00 36.69 250 PHE A CA 1
ATOM 1918 C C . PHE A 1 250 ? -7.678 1.787 9.087 1.00 36.69 250 PHE A C 1
ATOM 1920 O O . PHE A 1 250 ? -7.275 2.939 9.251 1.00 36.69 250 PHE A O 1
ATOM 1927 N N . VAL A 1 251 ? -8.847 1.482 8.561 1.00 30.22 251 VAL A N 1
ATOM 1928 C CA . VAL A 1 251 ? -9.848 2.478 8.307 1.00 30.22 251 VAL A CA 1
ATOM 1929 C C . VAL A 1 251 ? -10.309 3.036 9.633 1.00 30.22 251 VAL A C 1
ATOM 1931 O O . VAL A 1 251 ? -10.985 2.364 10.414 1.00 30.22 251 VAL A O 1
ATOM 1934 N N . LEU A 1 252 ? -9.946 4.288 9.866 1.00 31.00 252 LEU A N 1
ATOM 1935 C CA . LEU A 1 252 ? -10.541 5.066 10.919 1.00 31.00 252 LEU A CA 1
ATOM 1936 C C . LEU A 1 252 ? -11.367 6.192 10.360 1.00 31.00 252 LEU A C 1
ATOM 1938 O O . LEU A 1 252 ? -10.855 7.181 9.848 1.00 31.00 252 LEU A O 1
ATOM 1942 N N . TRP A 1 253 ? -12.663 6.071 10.612 1.00 27.70 253 TRP A N 1
ATOM 1943 C CA . TRP A 1 253 ? -13.496 7.233 10.822 1.00 27.70 253 TRP A CA 1
ATOM 1944 C C . TRP A 1 253 ? -12.994 7.968 12.054 1.00 27.70 253 TRP A C 1
ATOM 1946 O O . TRP A 1 253 ? -13.390 7.668 13.186 1.00 27.70 253 TRP A O 1
ATOM 1956 N N . VAL A 1 254 ? -12.149 8.967 11.834 1.00 23.81 254 VAL A N 1
ATOM 1957 C CA . VAL A 1 254 ? -12.042 10.064 12.784 1.00 23.81 254 VAL A CA 1
ATOM 1958 C C . VAL A 1 254 ? -13.290 10.920 12.577 1.00 23.81 254 VAL A C 1
ATOM 1960 O O . VAL A 1 254 ? -13.285 11.889 11.825 1.00 23.81 254 VAL A O 1
ATOM 1963 N N . HIS A 1 255 ? -14.400 10.517 13.201 1.00 21.70 255 HIS A N 1
ATOM 1964 C CA . HIS A 1 255 ? -15.474 11.465 13.464 1.00 21.70 255 HIS A CA 1
ATOM 1965 C C . HIS A 1 255 ? -14.939 12.436 14.513 1.00 21.70 255 HIS A C 1
ATOM 1967 O O . HIS A 1 255 ? -14.947 12.133 15.706 1.00 21.70 255 HIS A O 1
ATOM 1973 N N . TRP A 1 256 ? -14.432 13.577 14.051 1.00 21.48 256 TRP A N 1
ATOM 1974 C CA . TRP A 1 256 ? -14.401 14.764 14.890 1.00 21.48 256 TRP A CA 1
ATOM 1975 C C . TRP A 1 256 ? -15.861 15.109 15.192 1.00 21.48 256 TRP A C 1
ATOM 1977 O O . TRP A 1 256 ? -16.665 15.248 14.269 1.00 21.48 256 TRP A O 1
ATOM 1987 N N . LYS A 1 257 ? -16.212 15.098 16.481 1.00 21.72 257 LYS A N 1
ATOM 1988 C CA . LYS A 1 257 ? -17.417 15.778 16.957 1.00 21.72 257 LYS A CA 1
ATOM 1989 C C . LYS A 1 257 ? -17.273 17.273 16.715 1.00 21.72 257 LYS A C 1
ATOM 1991 O O . LYS A 1 257 ? -16.127 17.756 16.854 1.00 21.72 257 LYS A O 1
#

Mean predicted aligned error: 9.21 Å

Sequence (257 aa):
MAKKNAIVRSLPSVETLGCTSVICSDKTGTLTTNQMSVHKFFILSDVRRDHATFHEFEVEGTTYTPSGDITLNGVKVDTKEFDALPELATICAMCNDSSVDYNTARDAYEKVGESTETALTVLVEKLNVFGTNLAGKPKSELANACNDVIKSHFNKEFTLEFSRDRKSMSVYCTPRIDGPNSVHEKNPKMFVKGAPEGIIDRCNFIRVGNKKQPLTPKTKQQILDLVKTYGTGSCWLGTGGLRCFAGVHFVLWVHWK

Foldseek 3Di:
DVVVVDDDPDPVVVVVVVVDPDDDDDQQVTLAVVQEAAAKAWAFADADPLDTDIFIKGWDDQHLQLDTFIDTVNHTDQLLVFLCSLVLLLLLLQQAPKFWFQDPVVRGIDIGDHNLSSNSQSVSSNNLNVVDPPPPDDSGCSRRVRSVVSCVQWDFPDKPDADPVLQKIKTWIAGDCPDPCRDPDRDIFIFMDGDQVSVLVVAQWADHNNDIDGDDPSNSVVLVVVVVVVVVDPPPPDDRHPYDHPHDSGGDRPPDD

=== Feature glossary ===
The features interleaved in this record are:

— What the protein is —

Sequence gives the chain of amino acids in standard one-letter code (A=alanine, C=cysteine, …, Y=tyrosine), read N→C. It is the only feature that is directly encoded by the gene; all structural features are derived from the folded form of this sequence.

Database cross-references. InterPro integrates a dozen domain/family signature databases into unified entries with residue-range hits. GO terms attach function/process/location labels with evidence codes. CATH codes position the fold in a four-level structural taxonomy. Organism is the NCBI-taxonomy species name.

— Where its atoms are —

Atomic coordinates in PDBx/mmCIF format — the same representation the Protein Data Bank distributes. Each line of the _atom_site loop places one backbone atom in Cartesian space (units: ångströms, origin: arbitrary).

The six renders are orthographic views along the three Cartesian axes in both directions. Representation (cartoon, sticks, or surface) and color scheme (sequence-rainbow or by-chain) vary across proteins so the training set covers all the common visualization conventions.

— Local backbone conformation —

Eight-state secondary structure (DSSP): H is the canonical α-helix, G the tighter 3₁₀-helix, I the wider π-helix; E/B are β-structure, T and S are turns and bends, and '-' is everything else. DSSP derives these from the pattern of main-chain N–H···O=C hydrogen bonds, not from the sequence.

P-SEA three-state annotation labels each residue as helix, strand, or coil based purely on the geometry of the Cα trace. It serves as a fallback when the full backbone (and thus DSSP) is unavailable.

The φ/ψ torsion pair specifies the backbone conformation at each residue. φ rotates about the N–Cα bond, ψ about the Cα–C bond. Steric clashes forbid most of the (φ, ψ) plane — the allowed regions (α-helix basin, β-sheet basin, left-handed helix) are the Ramachandran-allowed regions.

— Global shape and packing —

The geometric summary reports three shape descriptors. Rg (radius of gyration) measures how spread out the Cα atoms are about their centre of mass; compact globular proteins have small Rg, elongated or unfolded ones large. Cα contacts (<8 Å, |i−j|>4) count long-range residue pairs in spatial proximity — high for tightly packed folds, near zero for rods or random coil. The bounding-box extents give the protein's footprint along x, y, z in Å.

Solvent-accessible surface area (SASA) is the area in Å² traced out by the centre of a 1.4 Å probe sphere (a water molecule) rolled over the protein's van der Waals surface (Shrake–Rupley / Lee–Richards construction). Buried residues have near-zero SASA; fully exposed residues can exceed 200 Å². The total SASA scales roughly with the number of surface residues.

The contact map is a binary N×N matrix image: pixel (i, j) is dark where Cα_i and Cα_j are within 8 Å and |i−j|>4. Because the |i−j|>4 filter removes local helical contacts, off-diagonal stripes parallel to the main diagonal indicate parallel β-sheets; stripes perpendicular to it indicate antiparallel β-sheets. The Ramachandran plot scatters every residue's (φ, ψ) pair against the sterically allowed regions. The PAE heatmap renders the predicted-aligned-error matrix.

— Structural neighborhood —

3Di is Foldseek's structural alphabet. Each residue is assigned one of twenty discrete states based on how its Cα sits relative to its spatial (not sequential) neighbors. Aligning 3Di strings finds structural homologs roughly as well as full 3D superposition, but orders of magnitude faster.

Nearest PDB neighbors are the top structural matches found by Foldseek when searching this structure against the entire Protein Data Bank. Each hit reports a TM-score (0 to 1; >0.5 almost always implies the same fold) and an E-value. These are *structural* homologs — they may share no detectable sequence similarity.

— Confidence and disorder —

For AlphaFold models, the B-factor field carries pLDDT — th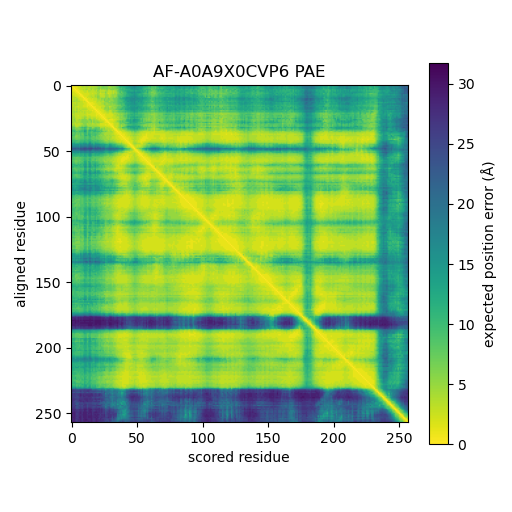e model's own estimate of local accuracy on a 0–100 scale. Regions with pLDDT<50 should be treated as essentially unmodeled; they often correspond to intrinsically disordered segments.

Crystallographic B-factors measure how much each atom's electron density is smeared out, in Å². They rise in mobile loops and surface residues and fall in the buried interior. In AlphaFold models this column is repurposed to hold pLDDT instead.

Predicted aligned error is AlphaFold's pairwise confidence. Unlike pLDDT (per-residue), PAE is per-residue-pair and captures whether two parts of the structure are correctly placed relative to each other. Units are ångströms of expected positional error.